Protein AF-A0A6U3A0D8-F1 (afdb_monomer)

Organism: NCBI:txid265537

Radius of gyration: 21.65 Å; Cα contacts (8 Å, |Δi|>4): 383; chains: 1; bounding box: 50×67×55 Å

pLDDT: mean 89.07, std 12.85, range [46.25, 98.56]

Foldseek 3Di:
DVVVVVLVVVLVPDDVVQNLLSVCLVVFDLLVPFDDDPVLVSDDDPQLVQCLVCVSNVHFRPPFDQAALAPRHGDGLLCLCPPPFQCLVVVLFVLLLVLVQVLLVLLDPNVQKDAWAFLDDPVNVVVPPDDDDPDPPPPTDTAGMWGACLPHHRAIEGEHEEEAACPHPVNPPPRSQVVQVVVQVVVCVVRQVSQVVVRHGYAYWYAYLRQDTHPSNLVSLLSSLVSNCVVVVHDSVVSSSVSSNSSSSSSSVSSSCSRPPHRPPVVVDPDPPDVVVCPVVVVD

Structure (mmCIF, N/CA/C/O backbone):
data_AF-A0A6U3A0D8-F1
#
_entry.id   AF-A0A6U3A0D8-F1
#
loop_
_atom_site.group_PDB
_atom_site.id
_atom_site.type_symbol
_atom_site.label_atom_id
_atom_site.label_alt_id
_atom_site.label_comp_id
_atom_site.label_asym_id
_atom_site.label_entity_id
_atom_site.label_seq_id
_atom_site.pdbx_PDB_ins_code
_atom_site.Cartn_x
_atom_site.Cartn_y
_atom_site.Cartn_z
_atom_site.occupancy
_atom_site.B_iso_or_equiv
_atom_site.auth_seq_id
_atom_site.auth_comp_id
_atom_site.auth_asym_id
_atom_site.auth_atom_id
_atom_site.pdbx_PDB_model_num
ATOM 1 N N . ASP A 1 1 ? -12.170 -28.818 -3.118 1.00 71.88 1 ASP A N 1
ATOM 2 C CA . ASP A 1 1 ? -11.013 -28.611 -2.233 1.00 71.88 1 ASP A CA 1
ATOM 3 C C . ASP A 1 1 ? -11.535 -28.485 -0.802 1.00 71.88 1 ASP A C 1
ATOM 5 O O . ASP A 1 1 ? -12.379 -27.628 -0.561 1.00 71.88 1 ASP A O 1
ATOM 9 N N . ALA A 1 2 ? -11.156 -29.369 0.128 1.00 78.62 2 ALA A N 1
ATOM 10 C CA . ALA A 1 2 ? -11.805 -29.463 1.451 1.00 78.62 2 ALA A CA 1
ATOM 11 C C . ALA A 1 2 ? -11.691 -28.163 2.278 1.00 78.62 2 ALA A C 1
ATOM 13 O O . ALA A 1 2 ? -12.555 -27.846 3.096 1.00 78.62 2 ALA A O 1
ATOM 14 N N . GLN A 1 3 ? -10.638 -27.378 2.033 1.00 77.31 3 GLN A N 1
ATOM 15 C CA . GLN A 1 3 ? -10.422 -26.079 2.671 1.00 77.31 3 GLN A CA 1
ATOM 16 C C . GLN A 1 3 ? -11.381 -24.997 2.153 1.00 77.31 3 GLN A C 1
ATOM 18 O O . GLN A 1 3 ? -11.859 -24.177 2.938 1.00 77.31 3 GLN A O 1
ATOM 23 N N . GLU A 1 4 ? -11.694 -24.998 0.854 1.00 77.31 4 GLU A N 1
ATOM 24 C CA . GLU A 1 4 ? -12.659 -24.060 0.267 1.00 77.31 4 GLU A CA 1
ATOM 25 C C . GLU A 1 4 ? -14.082 -24.348 0.748 1.00 77.31 4 GLU A C 1
ATOM 27 O O . GLU A 1 4 ? -14.836 -23.422 1.041 1.00 77.31 4 GLU A O 1
ATOM 32 N N . GLU A 1 5 ? -14.431 -25.626 0.895 1.00 79.69 5 GLU A N 1
ATOM 33 C CA . GLU A 1 5 ? -15.731 -26.051 1.413 1.00 79.69 5 GLU A CA 1
ATOM 34 C C . GLU A 1 5 ? -15.909 -25.661 2.889 1.00 79.69 5 GLU A C 1
ATOM 36 O O . GLU A 1 5 ? -16.922 -25.058 3.258 1.00 79.69 5 GLU A O 1
ATOM 41 N N . ALA A 1 6 ? -14.885 -25.898 3.719 1.00 82.88 6 ALA A N 1
ATOM 42 C CA . ALA A 1 6 ? -14.873 -25.483 5.121 1.00 82.88 6 ALA A CA 1
ATOM 43 C C . ALA A 1 6 ? -14.994 -23.958 5.275 1.00 82.88 6 ALA A C 1
ATOM 45 O O . ALA A 1 6 ? -15.785 -23.467 6.084 1.00 82.88 6 ALA A O 1
ATOM 46 N N . LEU A 1 7 ? -14.257 -23.187 4.470 1.00 81.88 7 LEU A N 1
ATOM 47 C CA . LEU A 1 7 ? -14.370 -21.732 4.479 1.00 81.88 7 LEU A CA 1
ATOM 48 C C . LEU A 1 7 ? -15.749 -21.271 3.993 1.00 81.88 7 LEU A C 1
ATOM 50 O O . LEU A 1 7 ? -16.333 -20.375 4.597 1.00 81.88 7 LEU A O 1
ATOM 54 N N . GLY A 1 8 ? -16.304 -21.904 2.959 1.00 80.19 8 GLY A N 1
ATOM 55 C CA . GLY A 1 8 ? -17.661 -21.637 2.486 1.00 80.19 8 GLY A CA 1
ATOM 56 C C . GLY A 1 8 ? -18.714 -21.829 3.581 1.00 80.19 8 GLY A C 1
ATOM 57 O O . GLY A 1 8 ? -19.613 -20.997 3.719 1.00 80.19 8 GLY A O 1
ATOM 58 N N . ALA A 1 9 ? -18.579 -22.872 4.404 1.00 82.56 9 ALA A N 1
ATOM 59 C CA . ALA A 1 9 ? -19.447 -23.103 5.558 1.00 82.56 9 ALA A CA 1
ATOM 60 C C . ALA A 1 9 ? -19.294 -22.010 6.634 1.00 82.56 9 ALA A C 1
ATOM 62 O O . ALA A 1 9 ? -20.296 -21.462 7.099 1.00 82.56 9 ALA A O 1
ATOM 63 N N . ILE A 1 10 ? -18.056 -21.625 6.971 1.00 83.81 10 ILE A N 1
ATOM 64 C CA . ILE A 1 10 ? -17.777 -20.543 7.932 1.00 83.81 10 ILE A CA 1
ATOM 65 C C . ILE A 1 10 ? -18.371 -19.216 7.448 1.00 83.81 10 ILE A C 1
ATOM 67 O O . ILE A 1 10 ? -19.000 -18.496 8.225 1.00 83.81 10 ILE A O 1
ATOM 71 N N . LEU A 1 11 ? -18.203 -18.888 6.164 1.00 85.19 11 LEU A N 1
ATOM 72 C CA . LEU A 1 11 ? -18.723 -17.654 5.574 1.00 85.19 11 LEU A CA 1
ATOM 73 C C . LEU A 1 11 ? -20.255 -17.599 5.629 1.00 85.19 11 LEU A C 1
ATOM 75 O O . LEU A 1 11 ? -20.797 -16.550 5.967 1.00 85.19 11 LEU A O 1
ATOM 79 N N . LYS A 1 12 ? -20.947 -18.716 5.358 1.00 83.38 12 LYS A N 1
ATOM 80 C CA . LYS A 1 12 ? -22.418 -18.807 5.437 1.00 83.38 12 LYS A CA 1
ATOM 81 C C . LYS A 1 12 ? -22.957 -18.616 6.859 1.00 83.38 12 LYS A C 1
ATOM 83 O O . LYS A 1 12 ? -24.027 -18.041 7.016 1.00 83.38 12 LYS A O 1
ATOM 88 N N . GLY A 1 13 ? -22.229 -19.084 7.876 1.00 82.81 13 GLY A N 1
ATOM 89 C CA . GLY A 1 13 ? -22.606 -18.930 9.288 1.00 82.81 13 GLY A CA 1
ATOM 90 C C . GLY A 1 13 ? -22.173 -17.606 9.933 1.00 82.81 13 GLY A C 1
ATOM 91 O O . GLY A 1 13 ? -22.521 -17.341 11.081 1.00 82.81 13 GLY A O 1
ATOM 92 N N . SER A 1 14 ? -21.398 -16.779 9.228 1.00 85.94 14 SER A N 1
ATOM 93 C CA . SER A 1 14 ? -20.833 -15.538 9.765 1.00 85.94 14 SER A CA 1
ATOM 94 C C . SER A 1 14 ? -21.760 -14.339 9.566 1.00 85.94 14 SER A C 1
ATOM 96 O O . SER A 1 14 ? -22.499 -14.247 8.587 1.00 85.94 14 SER A O 1
ATOM 98 N N . GLN A 1 15 ? -21.653 -13.346 10.452 1.00 87.75 15 GLN A N 1
ATOM 99 C CA . GLN A 1 15 ? -22.279 -12.040 10.232 1.00 87.75 15 GLN A CA 1
ATOM 100 C C . GLN A 1 15 ? -21.749 -11.406 8.931 1.00 87.75 15 GLN A C 1
ATOM 102 O O . GLN A 1 15 ? -20.563 -11.567 8.626 1.00 87.75 15 GLN A O 1
ATOM 107 N N . PRO A 1 16 ? -22.548 -10.617 8.182 1.00 86.12 16 PRO A N 1
ATOM 108 C CA . PRO A 1 16 ? -22.141 -10.085 6.875 1.00 86.12 16 PRO A CA 1
ATOM 109 C C . PRO A 1 16 ? -20.804 -9.328 6.885 1.00 86.12 16 PRO A C 1
ATOM 111 O O . PRO A 1 16 ? -20.016 -9.420 5.944 1.00 86.12 16 PRO A O 1
ATOM 114 N N . LYS A 1 17 ? -20.516 -8.602 7.972 1.00 85.94 17 LYS A N 1
ATOM 115 C CA . LYS A 1 17 ? -19.243 -7.893 8.166 1.00 85.94 17 LYS A CA 1
ATOM 116 C C . LYS A 1 17 ? -18.057 -8.856 8.295 1.00 85.94 17 LYS A C 1
ATOM 118 O O . LYS A 1 17 ? -17.003 -8.605 7.713 1.00 85.94 17 LYS A O 1
ATOM 123 N N . ASP A 1 18 ? -18.223 -9.945 9.040 1.00 87.94 18 ASP A N 1
ATOM 124 C CA . ASP A 1 18 ? -17.178 -10.950 9.233 1.00 87.94 18 ASP A CA 1
ATOM 125 C C . ASP A 1 18 ? -16.975 -11.799 7.989 1.00 87.94 18 ASP A C 1
ATOM 127 O O . ASP A 1 18 ? -15.832 -12.000 7.589 1.00 87.94 18 ASP A O 1
ATOM 131 N N . ALA A 1 19 ? -18.056 -12.201 7.317 1.00 88.44 19 ALA A N 1
ATOM 132 C CA . ALA A 1 19 ? -17.978 -12.895 6.036 1.00 88.44 19 ALA A CA 1
ATOM 133 C C . ALA A 1 19 ? -17.194 -12.062 5.008 1.00 88.44 19 ALA A C 1
ATOM 135 O O . ALA A 1 19 ? -16.259 -12.551 4.372 1.00 88.44 19 ALA A O 1
ATOM 136 N N . ARG A 1 20 ? -17.500 -10.761 4.919 1.00 89.94 20 ARG A N 1
ATOM 137 C CA . ARG A 1 20 ? -16.780 -9.811 4.064 1.00 89.94 20 ARG A CA 1
ATOM 138 C C . ARG A 1 20 ? -15.285 -9.748 4.396 1.00 89.94 20 ARG A C 1
ATOM 140 O O . ARG A 1 20 ? -14.469 -9.790 3.483 1.00 89.94 20 ARG A O 1
ATOM 147 N N . ARG A 1 21 ? -14.912 -9.651 5.675 1.00 90.50 21 ARG A N 1
ATOM 148 C CA . ARG A 1 21 ? -13.504 -9.626 6.117 1.00 90.50 21 ARG A CA 1
ATOM 149 C C . ARG A 1 21 ? -12.786 -10.945 5.817 1.00 90.50 21 ARG A C 1
ATOM 151 O O . ARG A 1 21 ? -11.671 -10.932 5.297 1.00 90.50 21 ARG A O 1
ATOM 158 N N . LEU A 1 22 ? -13.408 -12.074 6.148 1.00 90.50 22 LEU A N 1
ATOM 159 C CA . LEU A 1 22 ? -12.846 -13.412 5.959 1.00 90.50 22 LEU A CA 1
ATOM 160 C C . LEU A 1 22 ? -12.612 -13.725 4.478 1.00 90.50 22 LEU A C 1
ATOM 162 O O . LEU A 1 22 ? -11.560 -14.262 4.141 1.00 90.50 22 LEU A O 1
ATOM 166 N N . ALA A 1 23 ? -13.521 -13.310 3.591 1.00 89.00 23 ALA A N 1
ATOM 167 C CA . ALA A 1 23 ? -13.332 -13.444 2.149 1.00 89.00 23 ALA A CA 1
ATOM 168 C C . ALA A 1 23 ? -12.054 -12.728 1.671 1.00 89.00 23 ALA A C 1
ATOM 170 O O . ALA A 1 23 ? -11.243 -13.311 0.955 1.00 89.00 23 ALA A O 1
ATOM 171 N N . ARG A 1 24 ? -11.799 -11.497 2.141 1.00 91.12 24 ARG A N 1
ATOM 172 C CA . ARG A 1 24 ? -10.563 -10.763 1.802 1.00 91.12 24 ARG A CA 1
ATOM 173 C C . ARG A 1 24 ? -9.306 -11.433 2.350 1.00 91.12 24 ARG A C 1
ATOM 175 O O . ARG A 1 24 ? -8.255 -11.361 1.718 1.00 91.12 24 ARG A O 1
ATOM 182 N N . CYS A 1 25 ? -9.395 -12.112 3.495 1.00 89.75 25 CYS A N 1
ATOM 183 C CA . CYS A 1 25 ? -8.248 -12.775 4.122 1.00 89.75 25 CYS A CA 1
ATOM 184 C C . CYS A 1 25 ? -7.592 -13.843 3.232 1.00 89.75 25 CYS A C 1
ATOM 186 O O . CYS A 1 25 ? -6.420 -14.140 3.450 1.00 89.75 25 CYS A O 1
ATOM 188 N N . GLN A 1 26 ? -8.293 -14.369 2.222 1.00 87.56 26 GLN A N 1
ATOM 189 C CA . GLN A 1 26 ? -7.718 -15.274 1.219 1.00 87.56 26 GLN A CA 1
ATOM 190 C C . GLN A 1 26 ? -6.618 -14.616 0.372 1.00 87.56 26 GLN A C 1
ATOM 192 O O . GLN A 1 26 ? -5.694 -15.284 -0.081 1.00 87.56 26 GLN A O 1
ATOM 197 N N . GLN A 1 27 ? -6.725 -13.306 0.139 1.00 88.00 27 GLN A N 1
ATOM 198 C CA . GLN A 1 27 ? -5.845 -12.554 -0.761 1.00 88.00 27 GLN A CA 1
ATOM 199 C C . GLN A 1 27 ? -4.895 -11.618 -0.006 1.00 88.00 27 GLN A C 1
ATOM 201 O O . GLN A 1 27 ? -3.979 -11.047 -0.597 1.00 88.00 27 GLN A O 1
ATOM 206 N N . THR A 1 28 ? -5.094 -11.468 1.303 1.00 91.06 28 THR A N 1
ATOM 207 C CA . THR A 1 28 ? -4.272 -10.635 2.180 1.00 91.06 28 THR A CA 1
ATOM 208 C C . THR A 1 28 ? -3.476 -11.476 3.172 1.00 91.06 28 THR A C 1
ATOM 210 O O . THR A 1 28 ? -3.766 -12.649 3.394 1.00 91.06 28 THR A O 1
ATOM 213 N N . GLY A 1 29 ? -2.501 -10.864 3.848 1.00 92.12 29 GLY 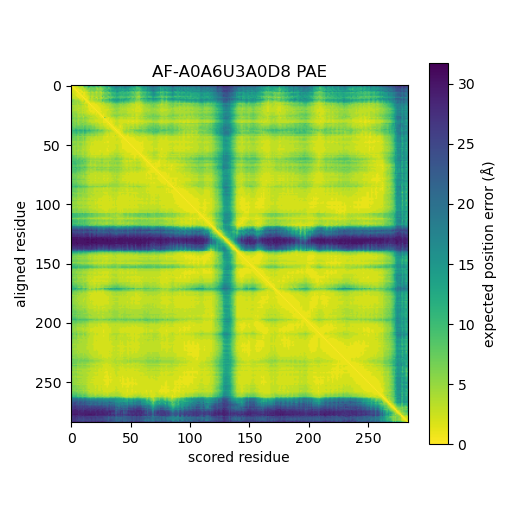A N 1
ATOM 214 C CA . GLY A 1 29 ? -1.739 -11.541 4.904 1.00 92.12 29 GLY A CA 1
ATOM 215 C C . GLY A 1 29 ? -0.365 -12.051 4.480 1.00 92.12 29 GLY A C 1
ATOM 216 O O . GLY A 1 29 ? 0.243 -12.805 5.229 1.00 92.12 29 GLY A O 1
ATOM 217 N N . ALA A 1 30 ? 0.166 -11.610 3.335 1.00 94.06 30 ALA A N 1
ATOM 218 C CA . ALA A 1 30 ? 1.537 -11.931 2.916 1.00 94.06 30 ALA A CA 1
ATOM 219 C C . ALA A 1 30 ? 2.612 -11.476 3.930 1.00 94.06 30 ALA A C 1
ATOM 221 O O . ALA A 1 30 ? 3.740 -11.969 3.901 1.00 94.06 30 ALA A O 1
ATOM 222 N N . TRP A 1 31 ? 2.263 -10.548 4.827 1.00 95.25 31 TRP A N 1
ATOM 223 C CA . TRP A 1 31 ? 3.086 -10.130 5.961 1.00 95.25 31 TRP A CA 1
ATOM 224 C C . TRP A 1 31 ? 3.244 -11.212 7.046 1.00 95.25 31 TRP A C 1
ATOM 226 O O . TRP A 1 31 ? 4.258 -11.216 7.731 1.00 95.25 31 TRP A O 1
ATOM 236 N N . LEU A 1 32 ? 2.297 -12.151 7.187 1.00 94.56 32 LEU A N 1
ATOM 237 C CA . LEU A 1 32 ? 2.346 -13.209 8.212 1.00 94.56 32 LEU A CA 1
ATOM 238 C C . LEU A 1 32 ? 3.434 -14.250 7.941 1.00 94.56 32 LEU A C 1
ATOM 240 O O . LEU A 1 32 ? 3.966 -14.849 8.868 1.00 94.56 32 LEU A O 1
ATOM 244 N N . THR A 1 33 ? 3.745 -14.481 6.668 1.00 90.62 33 THR A N 1
ATOM 245 C CA . THR A 1 33 ? 4.751 -15.458 6.231 1.00 90.62 33 THR A CA 1
ATOM 246 C C . THR A 1 33 ? 6.087 -14.801 5.889 1.00 90.62 33 THR A C 1
ATOM 248 O O . THR A 1 33 ? 6.985 -15.463 5.370 1.00 90.62 33 THR A O 1
ATOM 251 N N . ALA A 1 34 ? 6.212 -13.489 6.101 1.00 91.88 34 ALA A N 1
ATOM 252 C CA . ALA A 1 34 ? 7.457 -12.776 5.883 1.00 91.88 34 ALA A CA 1
ATOM 253 C C . ALA A 1 34 ? 8.418 -13.081 7.038 1.00 91.88 34 ALA A C 1
ATOM 255 O O . ALA A 1 34 ? 8.081 -12.876 8.200 1.00 91.88 34 ALA A O 1
ATOM 256 N N . MET A 1 35 ? 9.618 -13.569 6.717 1.00 91.56 35 MET A N 1
ATOM 257 C CA . MET A 1 35 ? 10.657 -13.792 7.723 1.00 91.56 35 MET A CA 1
ATOM 258 C C . MET A 1 35 ? 11.139 -12.445 8.278 1.00 91.56 35 MET A C 1
ATOM 260 O O . MET A 1 35 ? 11.612 -11.635 7.478 1.00 91.56 35 MET A O 1
ATOM 264 N N . PRO A 1 36 ? 11.073 -12.202 9.601 1.00 90.75 36 PRO A N 1
ATOM 265 C CA . PRO A 1 36 ? 11.589 -10.975 10.196 1.00 90.75 36 PRO A CA 1
ATOM 266 C C . PRO A 1 36 ? 13.102 -10.872 9.997 1.00 90.75 36 PRO A C 1
ATOM 268 O O . PRO A 1 36 ? 13.855 -11.777 10.356 1.00 90.75 36 PRO A O 1
ATOM 271 N N . ASN A 1 37 ? 13.549 -9.775 9.395 1.00 91.38 37 ASN A N 1
ATOM 272 C CA . ASN A 1 37 ? 14.961 -9.475 9.207 1.00 91.38 37 ASN A CA 1
ATOM 273 C C . ASN A 1 37 ? 15.184 -7.957 9.165 1.00 91.38 37 ASN A C 1
ATOM 275 O O . ASN A 1 37 ? 14.676 -7.273 8.264 1.00 91.38 37 ASN A O 1
ATOM 279 N N . LYS A 1 38 ? 15.976 -7.459 10.122 1.00 86.25 38 LYS A N 1
ATOM 280 C CA . LYS A 1 38 ? 16.342 -6.046 10.285 1.00 86.25 38 LYS A CA 1
ATOM 281 C C . LYS A 1 38 ? 16.980 -5.433 9.042 1.00 86.25 38 LYS A C 1
ATOM 283 O O . LYS A 1 38 ? 16.572 -4.360 8.609 1.00 86.25 38 LYS A O 1
ATOM 288 N N . PHE A 1 39 ? 17.942 -6.125 8.434 1.00 84.94 39 PHE A N 1
ATOM 289 C CA . PHE A 1 39 ? 18.674 -5.635 7.260 1.00 84.94 39 PHE A CA 1
ATOM 290 C C . PHE A 1 39 ? 17.787 -5.542 6.020 1.00 84.94 39 PHE A C 1
ATOM 292 O O . PHE A 1 39 ? 17.946 -4.645 5.199 1.00 84.94 39 PHE A O 1
ATOM 299 N N . ASN A 1 40 ? 16.808 -6.439 5.915 1.00 83.44 40 ASN A N 1
ATOM 300 C CA . ASN A 1 40 ? 15.855 -6.452 4.813 1.00 83.44 40 ASN A CA 1
ATOM 301 C C . ASN A 1 40 ? 14.599 -5.626 5.107 1.00 83.44 40 ASN A C 1
ATOM 303 O O . ASN A 1 40 ? 13.655 -5.687 4.321 1.00 83.44 40 ASN A O 1
ATOM 307 N N . GLY A 1 41 ? 14.540 -4.901 6.231 1.00 84.56 41 GLY A N 1
ATOM 308 C CA . GLY A 1 41 ? 13.394 -4.068 6.595 1.00 84.56 41 GLY A CA 1
ATOM 309 C C . GLY A 1 41 ? 12.080 -4.847 6.681 1.00 84.56 41 GLY A C 1
ATOM 310 O O . GLY A 1 41 ? 11.032 -4.314 6.325 1.00 84.56 41 GLY A O 1
ATOM 311 N N . THR A 1 42 ? 12.121 -6.110 7.118 1.00 91.94 42 THR A N 1
ATOM 312 C CA . THR A 1 42 ? 10.943 -7.007 7.186 1.00 91.94 42 THR A CA 1
ATOM 313 C C . THR A 1 42 ? 10.439 -7.256 8.608 1.00 91.94 42 THR A C 1
ATOM 315 O O . THR A 1 42 ? 9.487 -8.004 8.807 1.00 91.94 42 THR A O 1
ATOM 318 N N . GLU A 1 43 ? 11.053 -6.617 9.601 1.00 93.62 43 GLU A N 1
ATOM 319 C CA . GLU A 1 43 ? 10.617 -6.683 10.997 1.00 93.62 43 GLU A CA 1
ATOM 320 C C . GLU A 1 43 ? 9.393 -5.802 11.240 1.00 93.62 43 GLU A C 1
ATOM 322 O O . GLU A 1 43 ? 9.324 -4.668 10.766 1.00 93.62 43 GLU A O 1
ATOM 327 N N . LEU A 1 44 ? 8.441 -6.321 12.005 1.00 95.12 44 LEU A N 1
ATOM 328 C CA . LEU A 1 44 ? 7.356 -5.537 12.580 1.00 95.12 44 LEU A CA 1
ATOM 329 C C . LEU A 1 44 ? 7.614 -5.372 14.070 1.00 95.12 44 LEU A C 1
ATOM 331 O O . LEU A 1 44 ? 8.089 -6.301 14.730 1.00 95.12 44 LEU A O 1
ATOM 335 N N . SER A 1 45 ? 7.252 -4.216 14.613 1.00 94.88 45 SER A N 1
ATOM 336 C CA . SER A 1 45 ? 7.193 -4.054 16.058 1.00 94.88 45 SER A CA 1
ATOM 337 C C . SER A 1 45 ? 6.128 -4.983 16.654 1.00 94.88 45 SER A C 1
ATOM 339 O O . SER A 1 45 ? 5.182 -5.416 15.985 1.00 94.88 45 SER A O 1
ATOM 341 N N . ALA A 1 46 ? 6.249 -5.276 17.950 1.00 94.88 46 ALA A N 1
ATOM 342 C CA . ALA A 1 46 ? 5.251 -6.085 18.644 1.00 94.88 46 ALA A CA 1
ATOM 343 C C . ALA A 1 46 ? 3.846 -5.453 18.584 1.00 94.88 46 ALA A C 1
ATOM 345 O O . ALA A 1 46 ? 2.853 -6.179 18.544 1.00 94.88 46 ALA A O 1
ATOM 346 N N . GLU A 1 47 ? 3.752 -4.120 18.569 1.00 95.12 47 GLU A N 1
ATOM 347 C CA . GLU A 1 47 ? 2.480 -3.401 18.450 1.00 95.12 47 GLU A CA 1
ATOM 348 C C . GLU A 1 47 ? 1.907 -3.512 17.031 1.00 95.12 47 GLU A C 1
ATOM 350 O O . GLU A 1 47 ? 0.754 -3.908 16.876 1.00 95.12 47 GLU A O 1
ATOM 355 N N . GLU A 1 48 ? 2.728 -3.291 15.998 1.00 96.38 48 GLU A N 1
ATOM 356 C CA . GLU A 1 48 ? 2.324 -3.426 14.590 1.00 96.38 48 GLU A CA 1
ATOM 357 C C . GLU A 1 48 ? 1.791 -4.827 14.278 1.00 96.38 48 GLU A C 1
ATOM 359 O O . GLU A 1 48 ? 0.750 -4.976 13.629 1.00 96.38 48 GLU A O 1
ATOM 364 N N . PHE A 1 49 ? 2.484 -5.860 14.769 1.00 96.06 49 PHE A N 1
ATOM 365 C CA . PHE A 1 49 ? 2.090 -7.251 14.578 1.00 96.06 49 PHE A CA 1
ATOM 366 C C . PHE A 1 49 ? 0.768 -7.567 15.291 1.00 96.06 49 PHE A C 1
ATOM 368 O O . PHE A 1 49 ? -0.150 -8.121 14.680 1.00 96.06 49 PHE A O 1
ATOM 375 N N . ARG A 1 50 ? 0.641 -7.204 16.578 1.00 96.00 50 ARG A N 1
ATOM 376 C CA . ARG A 1 50 ? -0.564 -7.492 17.377 1.00 96.00 50 ARG A CA 1
ATOM 377 C C . ARG A 1 50 ? -1.784 -6.752 16.848 1.00 96.00 50 ARG A C 1
ATOM 379 O O . ARG A 1 50 ? -2.838 -7.372 16.710 1.00 96.00 50 ARG A O 1
ATOM 386 N N . ASP A 1 51 ? -1.655 -5.467 16.533 1.00 95.31 51 ASP A N 1
ATOM 387 C CA . ASP A 1 51 ? -2.762 -4.668 16.008 1.00 95.31 51 ASP A CA 1
ATOM 388 C C . ASP A 1 51 ? -3.238 -5.238 14.670 1.00 95.31 51 ASP A C 1
ATOM 390 O O . ASP A 1 51 ? -4.430 -5.500 14.500 1.00 95.31 51 ASP A O 1
ATOM 394 N N . SER A 1 52 ? -2.312 -5.546 13.760 1.00 95.50 52 SER A N 1
ATOM 395 C CA . SER A 1 52 ? -2.646 -6.110 12.446 1.00 95.50 52 SER A CA 1
ATOM 396 C C . SER A 1 52 ? -3.277 -7.495 12.538 1.00 95.50 52 SER A C 1
ATOM 398 O O . SER A 1 52 ? -4.234 -7.787 11.815 1.00 95.50 52 SER A O 1
ATOM 400 N N . LEU A 1 53 ? -2.800 -8.344 13.453 1.00 95.88 53 LEU A N 1
ATOM 401 C CA . LEU A 1 53 ? -3.392 -9.658 13.691 1.00 95.88 53 LEU A CA 1
ATOM 402 C C . LEU A 1 53 ? -4.820 -9.528 14.231 1.00 95.88 53 LEU A C 1
ATOM 404 O O . LEU A 1 53 ? -5.728 -10.202 13.747 1.00 95.88 53 LEU A O 1
ATOM 408 N N . ARG A 1 54 ? -5.045 -8.625 15.193 1.00 95.88 54 ARG A N 1
ATOM 409 C CA . ARG A 1 54 ? -6.378 -8.370 15.752 1.00 95.88 54 ARG A CA 1
ATOM 410 C C . ARG A 1 54 ? -7.334 -7.840 14.691 1.00 95.88 54 ARG A C 1
ATOM 412 O O . ARG A 1 54 ? -8.420 -8.396 14.549 1.00 95.88 54 ARG A O 1
ATOM 419 N N . LEU A 1 55 ? -6.911 -6.863 13.886 1.00 94.25 55 LEU A N 1
ATOM 420 C CA . LEU A 1 55 ? -7.704 -6.345 12.767 1.00 94.25 55 LEU A CA 1
ATOM 421 C C . LEU A 1 55 ? -8.065 -7.448 11.768 1.00 94.25 55 LEU A C 1
ATOM 423 O O . LEU A 1 55 ? -9.231 -7.573 11.387 1.00 94.25 55 LEU A O 1
ATOM 427 N N . ARG A 1 56 ? -7.096 -8.296 11.395 1.00 93.88 56 ARG A N 1
ATOM 428 C CA . ARG A 1 56 ? -7.329 -9.445 10.509 1.00 93.88 56 ARG A CA 1
ATOM 429 C C . ARG A 1 56 ? -8.373 -10.400 11.082 1.00 93.88 56 ARG A C 1
ATOM 431 O O . ARG A 1 56 ? -9.178 -10.922 10.317 1.00 93.88 56 ARG A O 1
ATOM 438 N N . LEU A 1 57 ? -8.397 -10.595 12.400 1.00 91.50 57 LEU A N 1
ATOM 439 C CA . LEU A 1 57 ? -9.376 -11.424 13.114 1.00 91.50 57 LEU A CA 1
ATOM 440 C C . LEU A 1 57 ? -10.703 -10.704 13.422 1.00 91.50 57 LEU A C 1
ATOM 442 O O . LEU A 1 57 ? -11.599 -11.312 13.995 1.00 91.50 57 LEU A O 1
ATOM 446 N N . GLY A 1 58 ? -10.861 -9.434 13.035 1.00 90.75 58 GLY A N 1
ATOM 447 C CA . GLY A 1 58 ? -12.063 -8.640 13.325 1.00 90.75 58 GLY A CA 1
ATOM 448 C C . GLY A 1 58 ? -12.135 -8.113 14.762 1.00 90.75 58 GLY A C 1
ATOM 449 O O . GLY A 1 58 ? -13.159 -7.569 15.171 1.00 90.75 58 GLY A O 1
ATOM 450 N N . LEU A 1 59 ? -11.049 -8.244 15.522 1.00 92.75 59 LEU A N 1
ATOM 451 C CA . LEU A 1 59 ? -10.930 -7.789 16.900 1.00 92.75 59 LEU A CA 1
ATOM 452 C C . LEU A 1 59 ? -10.418 -6.348 16.948 1.00 92.75 59 LEU A C 1
ATOM 454 O O . LEU A 1 59 ? -9.548 -5.945 16.175 1.00 92.75 59 LEU A O 1
ATOM 458 N N . GLN A 1 60 ? -10.911 -5.569 17.909 1.00 92.50 60 GLN A N 1
ATOM 459 C CA . GLN A 1 60 ? -10.403 -4.220 18.133 1.00 92.50 60 GLN A CA 1
ATOM 460 C C . GLN A 1 60 ? -8.989 -4.274 18.737 1.00 92.50 60 GLN A C 1
ATOM 462 O O . GLN A 1 60 ? -8.789 -5.021 19.703 1.00 92.50 60 GLN A O 1
ATOM 467 N N . PRO A 1 61 ? -8.023 -3.491 18.221 1.00 95.19 61 PRO A N 1
ATOM 468 C CA . PRO A 1 61 ? -6.725 -3.285 18.859 1.00 95.19 61 PRO A CA 1
ATOM 469 C C . PRO A 1 61 ? -6.852 -2.886 20.334 1.00 95.19 61 PRO A C 1
ATOM 471 O O . PRO A 1 61 ? -7.765 -2.152 20.714 1.00 95.19 61 PRO A O 1
ATOM 474 N N . THR A 1 62 ? -5.961 -3.402 21.177 1.00 93.94 62 THR A N 1
ATOM 475 C CA . THR A 1 62 ? -5.980 -3.139 22.623 1.00 93.94 62 THR A CA 1
ATOM 476 C C . THR A 1 62 ? -5.393 -1.771 22.938 1.00 93.94 62 THR A C 1
ATOM 478 O O . THR A 1 62 ? -4.507 -1.302 22.228 1.00 93.94 62 THR A O 1
ATOM 481 N N . SER A 1 63 ? -5.835 -1.150 24.030 1.00 92.56 63 SER A N 1
ATOM 482 C CA . SER A 1 63 ? -5.254 0.110 24.520 1.00 92.56 63 SER A CA 1
ATOM 483 C C . SER A 1 63 ? -5.288 1.250 23.493 1.00 92.56 63 SER A C 1
ATOM 485 O O . SER A 1 63 ? -4.371 2.063 23.437 1.00 92.56 63 SER A O 1
ATOM 487 N N . LEU A 1 64 ? -6.325 1.298 22.649 1.00 93.62 64 LEU A N 1
ATOM 488 C CA . LEU A 1 64 ? -6.592 2.486 21.840 1.00 93.62 64 LEU A CA 1
ATOM 489 C C . LEU A 1 64 ? -7.044 3.637 22.754 1.00 93.62 64 LEU A C 1
ATOM 491 O O . LEU A 1 64 ? -7.760 3.382 23.728 1.00 93.62 64 LEU A O 1
ATOM 495 N N . PRO A 1 65 ? -6.674 4.894 22.447 1.00 93.75 65 PRO A N 1
ATOM 496 C CA . PRO A 1 65 ? -7.108 6.039 23.238 1.00 93.75 65 PRO A CA 1
ATOM 497 C C . PRO A 1 65 ? -8.638 6.155 23.224 1.00 93.75 65 PRO A C 1
ATOM 499 O O . PRO A 1 65 ? -9.296 5.714 22.287 1.00 93.75 65 PRO A O 1
ATOM 502 N N . SER A 1 66 ? -9.240 6.754 24.251 1.00 94.88 66 SER A N 1
ATOM 503 C CA . SER A 1 66 ? -10.702 6.930 24.297 1.00 94.88 66 SER A CA 1
ATOM 504 C C . SER A 1 66 ? -11.188 8.028 23.341 1.00 94.88 66 SER A C 1
ATOM 506 O O . SER A 1 66 ? -12.279 7.931 22.769 1.00 94.88 66 SER A O 1
ATOM 508 N N . LYS A 1 67 ? -10.361 9.057 23.128 1.00 96.62 67 LYS A N 1
ATOM 509 C CA . LYS A 1 67 ? -10.608 10.198 22.243 1.00 96.62 67 LYS A CA 1
ATOM 510 C C . LYS A 1 67 ? -9.408 10.450 21.337 1.00 96.62 67 LYS A C 1
ATOM 512 O O . LYS A 1 67 ? -8.276 10.132 21.675 1.00 96.62 67 LYS A O 1
ATOM 517 N N . CYS A 1 68 ? -9.683 11.030 20.180 1.00 95.56 68 CYS A N 1
ATOM 518 C CA . CYS A 1 68 ? -8.681 11.503 19.243 1.00 95.56 68 CYS A CA 1
ATOM 519 C C . CYS A 1 68 ? -8.010 12.774 19.774 1.00 95.56 68 CYS A C 1
ATOM 521 O O . CYS A 1 68 ? -8.692 13.774 19.986 1.00 95.56 68 CYS A O 1
ATOM 523 N N . ASP A 1 69 ? -6.689 12.748 19.908 1.00 94.12 69 ASP A N 1
ATOM 524 C CA . ASP A 1 69 ? -5.845 13.875 20.328 1.00 94.12 69 ASP A CA 1
ATOM 525 C C . ASP A 1 69 ? -5.866 15.056 19.339 1.00 94.12 69 ASP A C 1
ATOM 527 O O . ASP A 1 69 ? -5.613 16.186 19.727 1.00 94.12 69 ASP A O 1
ATOM 531 N N . GLY A 1 70 ? -6.232 14.830 18.072 1.00 93.44 70 GLY A N 1
ATOM 532 C CA . GLY A 1 70 ? -6.303 15.898 17.064 1.00 93.44 70 GLY A CA 1
ATOM 533 C C . GLY A 1 70 ? -7.689 16.518 16.826 1.00 93.44 70 GLY A C 1
ATOM 534 O O . GLY A 1 70 ? -7.780 17.660 16.383 1.00 93.44 70 GLY A O 1
ATOM 535 N N . CYS A 1 71 ? -8.787 15.777 17.029 1.00 94.44 71 CYS A N 1
ATOM 536 C CA . CYS A 1 71 ? -10.152 16.287 16.767 1.00 94.44 71 CYS A CA 1
ATOM 537 C C . CYS A 1 71 ? -11.149 16.106 17.916 1.00 94.44 71 CYS A C 1
ATOM 539 O O . CYS A 1 71 ? -12.301 16.498 17.769 1.00 94.44 71 CYS A O 1
ATOM 541 N N . GLY A 1 72 ? -10.759 15.468 19.021 1.00 94.62 72 GLY A N 1
ATOM 542 C CA . GLY A 1 72 ? -11.604 15.269 20.203 1.00 94.62 72 GLY A CA 1
ATOM 543 C C . GLY A 1 72 ? -12.681 14.179 20.092 1.00 94.62 72 GLY A C 1
ATOM 544 O O . GLY A 1 72 ? -13.230 13.768 21.115 1.00 94.62 72 GLY A O 1
ATOM 545 N N . ASN A 1 73 ? -12.971 13.662 18.892 1.00 95.75 73 ASN A N 1
ATOM 546 C CA . ASN A 1 73 ? -13.974 12.609 18.687 1.00 95.75 73 ASN A CA 1
ATOM 547 C C . ASN A 1 73 ? -13.597 11.291 19.380 1.00 95.75 73 ASN A C 1
ATOM 549 O O . ASN A 1 73 ? -12.415 10.982 19.539 1.00 95.75 73 ASN A O 1
ATOM 553 N N . LYS A 1 74 ? -14.599 10.466 19.723 1.00 96.75 74 LYS A N 1
ATOM 554 C CA . LYS A 1 74 ? -14.377 9.110 20.252 1.00 96.75 74 LYS A CA 1
ATOM 555 C C . LYS A 1 74 ? -13.513 8.301 19.284 1.00 96.75 74 LYS A C 1
ATOM 557 O O . LYS A 1 74 ? -13.830 8.197 18.096 1.00 96.75 74 LYS A O 1
ATOM 562 N N . PHE A 1 75 ? -12.434 7.715 19.793 1.00 96.31 75 PHE A N 1
ATOM 563 C CA . PHE A 1 75 ? -11.516 6.976 18.942 1.00 96.31 75 PHE A CA 1
ATOM 564 C C . PHE A 1 75 ? -12.057 5.578 18.631 1.00 96.31 75 PHE A C 1
ATOM 566 O O . PHE A 1 75 ? -12.596 4.869 19.480 1.00 96.31 75 PHE A O 1
ATOM 573 N N . SER A 1 76 ? -11.901 5.174 17.379 1.00 95.38 76 SER A N 1
ATOM 574 C CA . SER A 1 76 ? -12.199 3.833 16.884 1.00 95.38 76 SER A CA 1
ATOM 575 C C . SER A 1 76 ? -11.259 3.527 15.723 1.00 95.38 76 SER A C 1
ATOM 577 O O . SER A 1 76 ? -10.644 4.444 15.181 1.00 95.38 76 SER A O 1
ATOM 579 N N . VAL A 1 77 ? -11.176 2.267 15.294 1.00 95.00 77 VAL A N 1
ATOM 580 C CA . VAL A 1 77 ? -10.385 1.896 14.105 1.00 95.00 77 VAL A CA 1
ATOM 581 C C . VAL A 1 77 ? -10.838 2.695 12.878 1.00 95.00 77 VAL A C 1
ATOM 583 O O . VAL A 1 77 ? -10.023 3.346 12.234 1.00 95.00 77 VAL A O 1
ATOM 586 N N . ALA A 1 78 ? -12.148 2.740 12.611 1.00 93.94 78 ALA A N 1
ATOM 587 C CA . ALA A 1 78 ? -12.707 3.490 11.484 1.00 93.94 78 ALA A CA 1
ATOM 588 C C . ALA A 1 78 ? -12.367 4.989 11.559 1.00 93.94 78 ALA A C 1
ATOM 590 O O . ALA A 1 78 ? -12.042 5.610 10.546 1.00 93.94 78 ALA A O 1
ATOM 591 N N . HIS A 1 79 ? -12.400 5.569 12.764 1.00 95.31 79 HIS A N 1
ATOM 592 C CA . HIS A 1 79 ? -11.951 6.942 12.971 1.00 95.31 79 HIS A CA 1
ATOM 593 C C . HIS A 1 79 ? -10.451 7.088 12.685 1.00 95.31 79 HIS A C 1
ATOM 595 O O . HIS A 1 79 ? -10.063 7.973 11.928 1.00 95.31 79 HIS A O 1
ATOM 601 N N . GLY A 1 80 ? -9.609 6.215 13.241 1.00 95.56 80 GLY A N 1
ATOM 602 C CA . GLY A 1 80 ? -8.160 6.287 13.082 1.00 95.56 80 GLY A CA 1
ATOM 603 C C . GLY A 1 80 ? -7.721 6.263 11.616 1.00 95.56 80 GLY A C 1
ATOM 604 O O . GLY A 1 80 ? -6.921 7.101 11.201 1.00 95.56 80 GLY A O 1
ATOM 605 N N . LEU A 1 81 ? -8.333 5.382 10.818 1.00 95.50 81 LEU A N 1
ATOM 606 C CA . LEU A 1 81 ? -8.025 5.184 9.398 1.00 95.50 81 LEU A CA 1
ATOM 607 C C . LEU A 1 81 ? -8.525 6.301 8.470 1.00 95.50 81 LEU A C 1
ATOM 609 O O . LEU A 1 81 ? -8.060 6.383 7.328 1.00 95.50 81 LEU A O 1
ATOM 613 N N . SER A 1 82 ? -9.463 7.139 8.922 1.00 95.31 82 SER A N 1
ATOM 614 C CA . SER A 1 82 ? -10.087 8.191 8.106 1.00 95.31 82 SER A CA 1
ATOM 615 C C . SER A 1 82 ? -9.837 9.615 8.614 1.00 95.31 82 SER A C 1
ATOM 617 O O . SER A 1 82 ? -10.022 10.573 7.856 1.00 95.31 82 SER A O 1
ATOM 619 N N . CYS A 1 83 ? -9.391 9.774 9.863 1.00 94.62 83 CYS A N 1
ATOM 620 C CA . CYS A 1 83 ? -9.160 11.072 10.483 1.00 94.62 83 CYS A CA 1
ATOM 621 C C . CYS A 1 83 ? -8.108 11.881 9.714 1.00 94.62 83 CYS A C 1
ATOM 623 O O . CYS A 1 83 ? -6.998 11.417 9.464 1.00 94.62 83 CYS A O 1
ATOM 625 N N . LYS A 1 84 ? -8.459 13.122 9.362 1.00 93.31 84 LYS A N 1
ATOM 626 C CA . LYS A 1 84 ? -7.585 14.029 8.600 1.00 93.31 84 LYS A CA 1
ATOM 627 C C . LYS A 1 84 ? -6.594 14.804 9.469 1.00 93.31 84 LYS A C 1
ATOM 629 O O . LYS A 1 84 ? -5.724 15.483 8.935 1.00 93.31 84 LYS A O 1
ATOM 634 N N . LYS A 1 85 ? -6.714 14.720 10.796 1.00 93.44 85 LYS A N 1
ATOM 635 C CA . LYS A 1 85 ? -5.796 15.391 11.723 1.00 93.44 85 LYS A CA 1
ATOM 636 C C . LYS A 1 85 ? -4.464 14.649 11.797 1.00 93.44 85 LYS A C 1
ATOM 638 O O . LYS A 1 85 ? -4.416 13.431 11.631 1.00 93.44 85 LYS A O 1
ATOM 643 N N . GLY A 1 86 ? -3.387 15.406 11.991 1.00 90.00 86 GLY A N 1
ATOM 644 C CA . GLY A 1 86 ? -2.025 14.882 12.040 1.00 90.00 86 GLY A CA 1
ATOM 645 C C . GLY A 1 86 ? -1.445 14.393 10.717 1.00 90.00 86 GLY A C 1
ATOM 646 O O . GLY A 1 86 ? -0.372 13.816 10.736 1.00 90.00 86 GLY A O 1
ATOM 647 N N . GLY A 1 87 ? -2.127 14.523 9.575 1.00 92.56 87 GLY A N 1
ATOM 648 C CA . GLY A 1 87 ? -1.574 14.079 8.285 1.00 92.56 87 GLY A CA 1
ATOM 649 C C . GLY A 1 87 ? -1.298 12.569 8.173 1.00 92.56 87 GLY A C 1
ATOM 650 O O . GLY A 1 87 ? -0.637 12.140 7.235 1.00 92.56 87 GLY A O 1
ATOM 651 N N . LEU A 1 88 ? -1.811 11.737 9.086 1.00 94.81 88 LEU A N 1
ATOM 652 C CA . LEU A 1 88 ? -1.514 10.296 9.120 1.00 94.81 88 LEU A CA 1
ATOM 653 C C . LEU A 1 88 ? -1.997 9.547 7.875 1.00 94.81 88 LEU A C 1
ATOM 655 O O . LEU A 1 88 ? -1.343 8.614 7.426 1.00 94.81 88 LEU A O 1
ATOM 659 N N . VAL A 1 89 ? -3.114 9.975 7.278 1.00 94.19 89 VAL A N 1
ATOM 660 C CA . VAL A 1 89 ? -3.598 9.397 6.014 1.00 94.19 89 VAL A CA 1
ATOM 661 C C . VAL A 1 89 ? -2.639 9.691 4.858 1.00 94.19 89 VAL A C 1
ATOM 663 O O . VAL A 1 89 ? -2.462 8.832 3.997 1.00 94.19 89 VAL A O 1
ATOM 666 N N . LEU A 1 90 ? -2.013 10.874 4.851 1.00 93.69 90 LEU A N 1
ATOM 667 C CA . LEU A 1 90 ? -0.987 11.225 3.869 1.00 93.69 90 LEU A CA 1
ATOM 668 C C . LEU A 1 90 ? 0.288 10.415 4.119 1.00 93.69 90 LEU A C 1
ATOM 670 O O . LEU A 1 90 ? 0.815 9.819 3.191 1.00 93.69 90 LEU A O 1
ATOM 674 N N . LEU A 1 91 ? 0.730 10.298 5.373 1.00 94.44 91 LEU A N 1
ATOM 675 C CA . LEU A 1 91 ? 1.877 9.447 5.693 1.00 94.44 91 LEU A CA 1
ATOM 676 C C . LEU A 1 91 ? 1.634 7.987 5.305 1.00 94.44 91 LEU A C 1
ATOM 678 O O . LEU A 1 91 ? 2.513 7.372 4.720 1.00 94.44 91 LEU A O 1
ATOM 682 N N . ARG A 1 92 ? 0.428 7.446 5.528 1.00 96.19 92 ARG A N 1
ATOM 683 C CA . ARG A 1 92 ? 0.090 6.082 5.095 1.00 96.19 92 ARG A CA 1
ATOM 684 C C . ARG A 1 92 ? 0.290 5.884 3.599 1.00 96.19 92 ARG A C 1
ATOM 686 O O . ARG A 1 92 ? 0.750 4.833 3.169 1.00 96.19 92 ARG A O 1
ATOM 693 N N . HIS A 1 93 ? -0.119 6.872 2.817 1.00 95.38 93 HIS A N 1
ATOM 694 C CA . HIS A 1 93 ? 0.107 6.876 1.384 1.00 95.38 93 HIS A CA 1
ATOM 695 C C . HIS A 1 93 ? 1.611 6.909 1.064 1.00 95.38 93 HIS A C 1
ATOM 697 O O . HIS A 1 93 ? 2.089 6.063 0.311 1.00 95.38 93 HIS A O 1
ATOM 703 N N . ASN A 1 94 ? 2.355 7.816 1.700 1.00 95.38 94 ASN A N 1
ATOM 704 C CA . ASN A 1 94 ? 3.784 8.006 1.459 1.00 95.38 94 ASN A CA 1
ATOM 705 C C . ASN A 1 94 ? 4.625 6.778 1.841 1.00 95.38 94 ASN A C 1
ATOM 707 O O . ASN A 1 94 ? 5.575 6.469 1.135 1.00 95.38 94 ASN A O 1
ATOM 711 N N . GLU A 1 95 ? 4.254 6.033 2.888 1.00 95.88 95 GLU A N 1
ATOM 712 C CA . GLU A 1 95 ? 4.901 4.760 3.251 1.00 95.88 95 GLU A CA 1
ATOM 713 C C . GLU A 1 95 ? 4.826 3.738 2.105 1.00 95.88 95 GLU A C 1
ATOM 715 O O . GLU A 1 95 ? 5.815 3.097 1.750 1.00 95.88 95 GLU A O 1
ATOM 720 N N . VAL A 1 96 ? 3.655 3.609 1.473 1.00 97.38 96 VAL A N 1
ATOM 721 C CA . VAL A 1 96 ? 3.468 2.687 0.343 1.00 97.38 96 VAL A CA 1
ATOM 722 C C . VAL A 1 96 ? 4.163 3.210 -0.916 1.00 97.38 96 VAL A C 1
ATOM 724 O O . VAL A 1 96 ? 4.729 2.414 -1.665 1.00 97.38 96 VAL A O 1
ATOM 727 N N . ALA A 1 97 ? 4.166 4.528 -1.135 1.00 97.69 97 ALA A N 1
ATOM 728 C CA . ALA A 1 97 ? 4.901 5.159 -2.230 1.00 97.69 97 ALA A CA 1
ATOM 729 C C . ALA A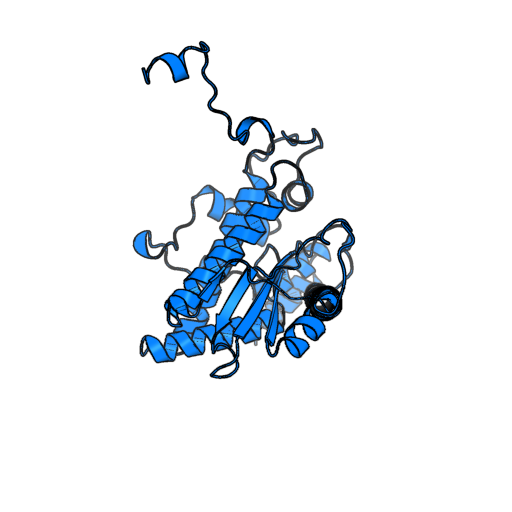 1 97 ? 6.412 4.961 -2.114 1.00 97.69 97 ALA A C 1
ATOM 731 O O . ALA A 1 97 ? 7.042 4.533 -3.082 1.00 97.69 97 ALA A O 1
ATOM 732 N N . GLY A 1 98 ? 6.973 5.168 -0.924 1.00 97.00 98 GLY A N 1
ATOM 733 C CA . GLY A 1 98 ? 8.383 4.927 -0.642 1.00 97.00 98 GLY A CA 1
ATOM 734 C C . GLY A 1 98 ? 8.762 3.461 -0.840 1.00 97.00 98 GLY A C 1
ATOM 735 O O . GLY A 1 98 ? 9.752 3.168 -1.508 1.00 97.00 98 GLY A O 1
ATOM 736 N N . GLU A 1 99 ? 7.950 2.524 -0.344 1.00 97.56 99 GLU A N 1
ATOM 737 C CA . GLU A 1 99 ? 8.196 1.093 -0.554 1.00 97.56 99 GLU A CA 1
ATOM 738 C C . GLU A 1 99 ? 8.136 0.720 -2.046 1.00 97.56 99 GLU A C 1
ATOM 740 O O . GLU A 1 99 ? 9.012 0.014 -2.553 1.00 97.56 99 GLU A O 1
ATOM 745 N N . TRP A 1 100 ? 7.144 1.232 -2.784 1.00 98.31 100 TRP A N 1
ATOM 746 C CA . TRP A 1 100 ? 7.042 1.014 -4.228 1.00 98.31 100 TRP A CA 1
ATOM 747 C C . TRP A 1 100 ? 8.248 1.582 -4.984 1.00 98.31 100 TRP A C 1
ATOM 749 O O . TRP A 1 100 ? 8.822 0.888 -5.831 1.00 98.31 100 TRP A O 1
ATOM 759 N N . HIS A 1 101 ? 8.671 2.806 -4.651 1.00 98.12 101 HIS A N 1
ATOM 760 C CA . HIS A 1 101 ? 9.871 3.425 -5.205 1.00 98.12 101 HIS A CA 1
ATOM 761 C C . HIS A 1 101 ? 11.094 2.543 -4.960 1.00 98.12 101 HIS A C 1
ATOM 763 O O . HIS A 1 101 ? 11.810 2.209 -5.904 1.00 98.12 101 HIS A O 1
ATOM 769 N N . GLN A 1 102 ? 11.331 2.126 -3.713 1.00 96.69 102 GLN A N 1
ATOM 770 C CA . GLN A 1 102 ? 12.496 1.321 -3.348 1.00 96.69 102 GLN A CA 1
ATOM 771 C C . GLN A 1 102 ? 12.544 -0.000 -4.117 1.00 96.69 102 GLN A C 1
ATOM 773 O O . GLN A 1 102 ? 13.595 -0.370 -4.646 1.00 96.69 102 GLN A O 1
ATOM 778 N N . LEU A 1 103 ? 11.412 -0.700 -4.231 1.00 97.38 103 LEU A N 1
ATOM 779 C CA . LEU A 1 103 ? 11.338 -1.936 -5.009 1.00 97.38 103 LEU A CA 1
ATOM 780 C C . LEU A 1 103 ? 11.610 -1.679 -6.499 1.00 97.38 103 LEU A C 1
ATOM 782 O O . LEU A 1 103 ? 12.318 -2.460 -7.141 1.00 97.38 103 LEU A O 1
ATOM 786 N N . CYS A 1 104 ? 11.110 -0.571 -7.054 1.00 98.38 104 CYS A N 1
ATOM 787 C CA . CYS A 1 104 ? 11.404 -0.173 -8.430 1.00 98.38 104 CYS A CA 1
ATOM 788 C C . CYS A 1 104 ? 12.888 0.170 -8.627 1.00 98.38 104 CYS A C 1
ATOM 790 O O . CYS A 1 104 ? 13.485 -0.298 -9.595 1.00 98.38 104 CYS A O 1
ATOM 792 N N . ALA A 1 105 ? 13.511 0.911 -7.710 1.00 97.12 105 ALA A N 1
ATOM 793 C CA . ALA A 1 105 ? 14.932 1.260 -7.765 1.00 97.12 105 ALA A CA 1
ATOM 794 C C . ALA A 1 105 ? 15.836 0.020 -7.655 1.00 97.12 105 ALA A C 1
ATOM 796 O O . ALA A 1 105 ? 16.897 -0.047 -8.276 1.00 97.12 105 ALA A O 1
ATOM 797 N N . GLN A 1 106 ? 15.393 -1.006 -6.924 1.00 96.00 106 GLN A N 1
ATOM 798 C CA . GLN A 1 106 ? 16.062 -2.305 -6.885 1.00 96.00 106 GLN A CA 1
ATOM 799 C C . GLN A 1 106 ? 15.899 -3.089 -8.192 1.00 96.00 106 GLN A C 1
ATOM 801 O O . GLN A 1 106 ? 16.846 -3.751 -8.620 1.00 96.00 106 GLN A O 1
ATOM 806 N N . ALA A 1 107 ? 14.737 -3.014 -8.843 1.00 97.31 107 ALA A N 1
ATOM 807 C CA . ALA A 1 107 ? 14.430 -3.759 -10.065 1.00 97.31 107 ALA A CA 1
ATOM 808 C C . ALA A 1 107 ? 15.008 -3.130 -11.339 1.00 97.31 107 ALA A C 1
ATOM 810 O O . ALA A 1 107 ? 15.429 -3.843 -12.248 1.00 97.31 107 ALA A O 1
ATOM 811 N N . PHE A 1 108 ? 15.039 -1.803 -11.404 1.00 96.69 108 PHE A N 1
ATOM 812 C CA . PHE A 1 108 ? 15.503 -1.021 -12.548 1.00 96.69 108 PHE A CA 1
ATOM 813 C C . PHE A 1 108 ? 16.828 -0.322 -12.210 1.00 96.69 108 PHE A C 1
ATOM 815 O O . PHE A 1 108 ? 17.462 -0.620 -11.195 1.00 96.69 108 PHE A O 1
ATOM 822 N N . THR A 1 109 ? 17.317 0.541 -13.097 1.00 93.50 109 THR A N 1
ATOM 823 C CA . THR A 1 109 ? 18.425 1.443 -12.762 1.00 93.50 109 THR A CA 1
ATOM 824 C C . THR A 1 109 ? 17.875 2.552 -11.861 1.00 93.50 109 THR A C 1
ATOM 826 O O . THR A 1 109 ? 16.847 3.117 -12.227 1.00 93.50 109 THR A O 1
ATOM 829 N N . PRO A 1 110 ? 18.523 2.913 -10.738 1.00 91.69 110 PRO A N 1
ATOM 830 C CA . PRO A 1 110 ? 18.021 3.970 -9.856 1.00 91.69 110 PRO A CA 1
ATOM 831 C C . PRO A 1 110 ? 17.745 5.298 -10.576 1.00 91.69 110 PRO A C 1
ATOM 833 O O . PRO A 1 110 ? 16.711 5.904 -10.350 1.00 91.69 110 PRO A O 1
ATOM 836 N N . SER A 1 111 ? 18.581 5.693 -11.544 1.00 93.62 111 SER A N 1
ATOM 837 C CA . SER A 1 111 ? 18.363 6.897 -12.368 1.00 93.62 111 SER A CA 1
ATOM 838 C C . SER A 1 111 ? 17.160 6.821 -13.321 1.00 93.62 111 SER A C 1
ATOM 840 O O . SER A 1 111 ? 16.788 7.822 -13.928 1.00 93.62 111 SER A O 1
ATOM 842 N N . ALA A 1 112 ? 16.557 5.642 -13.488 1.00 95.81 112 ALA A N 1
ATOM 843 C CA . ALA A 1 112 ? 15.326 5.447 -14.249 1.00 95.81 112 ALA A CA 1
ATOM 844 C C . ALA A 1 112 ? 14.067 5.566 -13.375 1.00 95.81 112 ALA A C 1
ATOM 846 O O . ALA A 1 112 ? 12.964 5.460 -13.918 1.00 95.81 112 ALA A O 1
ATOM 847 N N . VAL A 1 113 ? 14.225 5.750 -12.061 1.00 97.62 113 VAL A N 1
ATOM 848 C CA . VAL A 1 113 ? 13.145 5.901 -11.085 1.00 97.62 113 VAL A CA 1
ATOM 849 C C . VAL A 1 113 ? 13.196 7.318 -10.524 1.00 97.62 113 VAL A C 1
ATOM 851 O O . VAL A 1 113 ? 14.266 7.802 -10.169 1.00 97.62 113 VAL A O 1
ATOM 854 N N . SER A 1 114 ? 12.058 8.001 -10.469 1.00 96.69 114 SER A N 1
ATOM 855 C CA . SER A 1 114 ? 11.979 9.361 -9.929 1.00 96.69 114 SER A CA 1
ATOM 856 C C . SER A 1 114 ? 10.742 9.546 -9.065 1.00 96.69 114 SER A C 1
ATOM 858 O O . SER A 1 114 ? 9.677 9.015 -9.392 1.00 96.69 114 SER A O 1
ATOM 860 N N . ASP A 1 115 ? 10.888 10.351 -8.018 1.00 94.56 115 ASP A N 1
ATOM 861 C CA . ASP A 1 115 ? 9.801 10.747 -7.129 1.00 94.56 115 ASP A CA 1
ATOM 862 C C . ASP A 1 115 ? 8.973 11.884 -7.711 1.00 94.56 115 ASP A C 1
ATOM 864 O O . ASP A 1 115 ? 9.479 12.760 -8.416 1.00 94.56 115 ASP A O 1
ATOM 868 N N . GLU A 1 116 ? 7.682 11.838 -7.402 1.00 93.31 116 GLU A N 1
ATOM 869 C CA . GLU A 1 116 ? 6.693 12.863 -7.702 1.00 93.31 116 GLU A CA 1
ATOM 870 C C . GLU A 1 116 ? 6.773 13.435 -9.135 1.00 93.31 116 GLU A C 1
ATOM 872 O O . GLU A 1 116 ? 7.000 14.634 -9.336 1.00 93.31 116 GLU A O 1
ATOM 877 N N . PRO A 1 117 ? 6.632 12.605 -10.184 1.00 94.00 117 PRO A N 1
ATOM 878 C CA . PRO A 1 117 ? 6.708 13.084 -11.556 1.00 94.00 117 PRO A CA 1
ATOM 879 C C . PRO A 1 117 ? 5.555 14.038 -11.881 1.00 94.00 117 PRO A C 1
ATOM 881 O O . PRO A 1 117 ? 4.389 13.726 -11.639 1.00 94.00 117 PRO A O 1
ATOM 884 N N . LEU A 1 118 ? 5.873 15.153 -12.542 1.00 92.00 118 LEU A N 1
ATOM 885 C CA . LEU A 1 118 ? 4.866 16.041 -13.123 1.00 92.00 118 LEU A CA 1
ATOM 886 C C . LEU A 1 118 ? 4.006 15.281 -14.145 1.00 92.00 118 LEU A C 1
ATOM 888 O O . LEU A 1 118 ? 4.540 14.558 -14.995 1.00 92.00 118 LEU A O 1
ATOM 892 N N . ILE A 1 119 ? 2.695 15.487 -14.091 1.00 89.50 119 ILE A N 1
ATOM 893 C CA . ILE A 1 119 ? 1.705 15.070 -15.083 1.00 89.50 119 ILE A CA 1
ATOM 894 C C . ILE A 1 119 ? 1.244 16.352 -15.791 1.00 89.50 119 ILE A C 1
ATOM 896 O O . ILE A 1 119 ? 0.382 17.052 -15.262 1.00 89.50 119 ILE A O 1
ATOM 900 N N . PRO A 1 120 ? 1.836 16.692 -16.954 1.00 77.25 120 PRO A N 1
ATOM 901 C CA . PRO A 1 120 ? 1.486 17.909 -17.673 1.00 77.25 120 PRO A CA 1
ATOM 902 C C . PRO A 1 120 ? 0.030 17.852 -18.109 1.00 77.25 120 PRO A C 1
ATOM 904 O O . PRO A 1 120 ? -0.366 16.903 -18.795 1.00 77.25 120 PRO A O 1
ATOM 907 N N . THR A 1 121 ? -0.740 18.867 -17.740 1.00 77.62 121 THR A N 1
ATOM 908 C CA . THR A 1 121 ? -2.132 18.980 -18.160 1.00 77.62 121 THR A CA 1
ATOM 909 C C . THR A 1 121 ? -2.220 19.597 -19.549 1.00 77.62 121 THR A C 1
ATOM 911 O O . THR A 1 121 ? -1.317 20.294 -20.019 1.00 77.62 121 THR A O 1
ATOM 914 N N . SER A 1 122 ? -3.333 19.356 -20.236 1.00 63.34 122 SER A N 1
ATOM 915 C CA . SER A 1 122 ? -3.635 20.028 -21.507 1.00 63.34 122 SER A CA 1
ATOM 916 C C . SER A 1 122 ? -3.584 21.568 -21.424 1.00 63.34 122 SER A C 1
ATOM 918 O O . SER A 1 122 ? -3.186 22.203 -22.400 1.00 63.34 122 SER A O 1
ATOM 920 N N . GLN A 1 123 ? -3.903 22.168 -20.269 1.00 60.81 123 GLN A N 1
ATOM 921 C CA . GLN A 1 123 ? -3.826 23.621 -20.047 1.00 60.81 123 GLN A CA 1
ATOM 922 C C . GLN A 1 123 ? -2.382 24.139 -20.019 1.00 60.81 123 GLN A C 1
ATOM 924 O O . GLN A 1 123 ? -2.101 25.171 -20.630 1.00 60.81 123 GLN A O 1
ATOM 929 N N . ASP A 1 124 ? -1.458 23.386 -19.413 1.00 58.47 124 ASP A N 1
ATOM 930 C CA . ASP A 1 124 ? -0.028 23.736 -19.373 1.00 58.47 124 ASP A CA 1
ATOM 931 C C . ASP A 1 124 ? 0.580 23.795 -20.782 1.00 58.47 124 ASP A C 1
ATOM 933 O O . ASP A 1 124 ? 1.514 24.549 -21.044 1.00 58.47 124 ASP A O 1
ATOM 937 N N . ARG A 1 125 ? 0.031 23.013 -21.722 1.00 56.81 125 ARG A N 1
ATOM 938 C CA . ARG A 1 125 ? 0.484 23.005 -23.121 1.00 56.81 125 ARG A CA 1
ATOM 939 C C . ARG A 1 125 ? -0.084 24.154 -23.952 1.00 56.81 125 ARG A C 1
ATOM 941 O O . ARG A 1 125 ? 0.558 24.553 -24.915 1.00 56.81 125 ARG A O 1
ATOM 948 N N . ALA A 1 126 ? -1.254 24.683 -23.591 1.00 54.47 126 ALA A N 1
ATOM 949 C CA . ALA A 1 126 ? -1.892 25.796 -24.298 1.00 54.47 126 ALA A CA 1
ATOM 950 C C . ALA A 1 126 ? -1.284 27.164 -23.935 1.00 54.47 126 ALA A C 1
ATOM 952 O O . ALA A 1 126 ? -1.306 28.080 -24.750 1.00 54.47 126 ALA A O 1
ATOM 953 N N . GLN A 1 127 ? -0.696 27.305 -22.741 1.00 53.31 127 GLN A N 1
ATOM 954 C CA . GLN A 1 127 ? -0.001 28.533 -22.322 1.00 53.31 127 GLN A CA 1
ATOM 955 C C . GLN A 1 127 ? 1.393 28.713 -22.952 1.00 53.31 127 GLN A C 1
ATOM 957 O O . GLN A 1 127 ? 1.998 29.773 -22.798 1.00 53.31 127 GLN A O 1
ATOM 962 N N . GLY A 1 128 ? 1.896 27.717 -23.690 1.00 50.31 128 GLY A N 1
ATOM 963 C CA . GLY A 1 128 ? 3.191 27.783 -24.372 1.00 50.31 128 GLY A CA 1
ATOM 964 C C . GLY A 1 128 ? 3.260 28.743 -25.567 1.00 50.31 128 GLY A C 1
ATOM 965 O O . GLY A 1 128 ? 4.362 28.977 -26.050 1.00 50.31 128 GLY A O 1
ATOM 966 N N . ASP A 1 129 ? 2.131 29.308 -26.019 1.00 47.72 129 ASP A N 1
ATOM 967 C CA . ASP A 1 129 ? 2.041 30.035 -27.300 1.00 47.72 129 ASP A CA 1
ATOM 968 C C . ASP A 1 129 ? 1.582 31.506 -27.212 1.00 47.72 129 ASP A C 1
ATOM 970 O O . ASP A 1 129 ? 1.317 32.134 -28.236 1.00 47.72 129 ASP A O 1
ATOM 974 N N . GLY A 1 130 ? 1.537 32.130 -26.028 1.00 49.75 130 GLY A N 1
ATOM 975 C CA . GLY A 1 130 ? 1.358 33.587 -25.984 1.00 49.75 130 GLY A CA 1
ATOM 976 C C . GLY A 1 130 ? 0.880 34.202 -24.673 1.00 49.75 130 GLY A C 1
ATOM 977 O O . GLY A 1 130 ? -0.164 33.851 -24.143 1.00 49.75 130 GLY A O 1
ATOM 978 N N . GLN A 1 131 ? 1.633 35.223 -24.254 1.00 46.25 131 GLN A N 1
ATOM 979 C CA . GLN A 1 131 ? 1.238 36.373 -23.429 1.00 46.25 131 GLN A CA 1
ATOM 980 C C . GLN A 1 131 ? 0.733 36.109 -21.998 1.00 46.25 131 GLN A C 1
ATOM 982 O O . GLN A 1 131 ? -0.444 35.917 -21.723 1.00 46.25 131 GLN A O 1
ATOM 987 N N . GLY A 1 132 ? 1.675 36.276 -21.063 1.00 49.94 132 GLY A N 1
ATOM 988 C CA . GLY A 1 132 ? 1.563 37.141 -19.883 1.00 49.94 132 GLY A CA 1
ATOM 989 C C . GLY A 1 132 ? 0.168 37.477 -19.351 1.00 49.94 132 GLY A C 1
ATOM 990 O O . GLY A 1 132 ? -0.256 38.625 -19.423 1.00 49.94 132 GL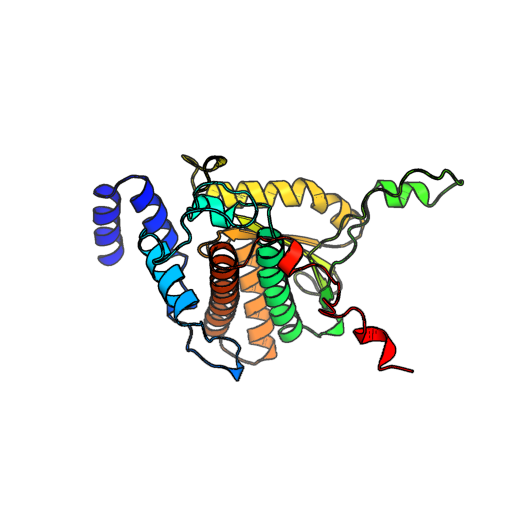Y A O 1
ATOM 991 N N . ALA A 1 133 ? -0.475 36.525 -18.683 1.00 46.59 133 ALA A N 1
ATOM 992 C CA . ALA A 1 133 ? -1.495 36.815 -17.684 1.00 46.59 133 ALA A CA 1
ATOM 993 C C . ALA A 1 133 ? -1.177 36.007 -16.422 1.00 46.59 133 ALA A C 1
ATOM 995 O O . ALA A 1 133 ? -1.115 34.779 -16.468 1.00 46.59 133 ALA A O 1
ATOM 996 N N . LYS A 1 134 ? -0.968 36.699 -15.292 1.00 48.88 134 LYS A N 1
ATOM 997 C CA . LYS A 1 134 ? -0.802 36.109 -13.951 1.00 48.88 134 LYS A CA 1
ATOM 998 C C . LYS A 1 134 ? -2.126 35.487 -13.493 1.00 48.88 134 LYS A C 1
ATOM 1000 O O . LYS A 1 134 ? -2.796 36.004 -12.604 1.00 48.88 134 LYS A O 1
ATOM 1005 N N . THR A 1 135 ? -2.532 34.402 -14.137 1.00 49.00 135 THR A N 1
ATOM 1006 C CA . THR A 1 135 ? -3.504 33.479 -13.557 1.00 49.00 135 THR A CA 1
ATOM 1007 C C . THR A 1 135 ? -2.809 32.722 -12.421 1.00 49.00 135 THR A C 1
ATOM 1009 O O . THR A 1 135 ? -1.599 32.491 -12.505 1.00 49.00 135 THR A O 1
ATOM 1012 N N . PRO A 1 136 ? -3.511 32.376 -11.325 1.00 46.50 136 PRO A N 1
ATOM 1013 C CA . PRO A 1 136 ? -2.947 31.482 -10.324 1.00 46.50 136 PRO A CA 1
ATOM 1014 C C . PRO A 1 136 ? -2.522 30.205 -11.047 1.00 46.50 136 PRO A C 1
ATOM 1016 O O . PRO A 1 136 ? -3.363 29.583 -11.695 1.00 46.50 136 PRO A O 1
ATOM 1019 N N . VAL A 1 137 ? -1.232 29.862 -10.983 1.00 51.97 137 VAL A N 1
ATOM 1020 C CA . VAL A 1 137 ? -0.708 28.606 -11.532 1.00 51.97 137 VAL A CA 1
ATOM 1021 C C . VAL A 1 137 ? -1.582 27.486 -10.958 1.00 51.97 137 VAL A C 1
ATOM 1023 O O . VAL A 1 137 ? -1.641 27.357 -9.728 1.00 51.97 137 VAL A O 1
ATOM 1026 N N . PRO A 1 138 ? -2.338 26.743 -11.789 1.00 55.84 138 PRO A N 1
ATOM 1027 C CA . PRO A 1 138 ? -3.122 25.622 -11.302 1.00 55.84 138 PRO A CA 1
ATOM 1028 C C . PRO A 1 138 ? -2.196 24.669 -10.539 1.00 55.84 138 PRO A C 1
ATOM 1030 O O . PRO A 1 138 ? -1.035 24.528 -10.925 1.00 55.84 138 PRO A O 1
ATOM 1033 N N . PRO A 1 139 ? -2.658 24.020 -9.457 1.00 60.78 139 PRO A N 1
ATOM 1034 C CA . PRO A 1 139 ? -1.817 23.071 -8.749 1.00 60.78 139 PRO A CA 1
ATOM 1035 C C . PRO A 1 139 ? -1.319 22.006 -9.729 1.00 60.78 139 PRO A C 1
ATOM 1037 O O . PRO A 1 139 ? -2.125 21.308 -10.348 1.00 60.78 139 PRO A O 1
ATOM 1040 N N . GLU A 1 140 ? 0.003 21.908 -9.871 1.00 76.19 140 GLU A N 1
ATOM 1041 C CA . GLU A 1 140 ? 0.646 20.944 -10.757 1.00 76.19 140 GLU A CA 1
ATOM 1042 C C . GLU A 1 140 ? 0.192 19.529 -10.387 1.00 76.19 140 GLU A C 1
ATOM 1044 O O . GLU A 1 140 ? 0.405 19.054 -9.267 1.00 76.19 140 GLU A O 1
ATOM 1049 N N . ASN A 1 141 ? -0.447 18.834 -11.330 1.00 86.75 141 ASN A N 1
ATOM 1050 C CA . ASN A 1 141 ? -0.791 17.434 -11.131 1.00 86.75 141 ASN A CA 1
ATOM 1051 C C . ASN A 1 141 ? 0.503 16.618 -11.099 1.00 86.75 141 ASN A C 1
ATOM 1053 O O . ASN A 1 141 ? 1.301 16.664 -12.033 1.00 86.75 141 ASN A O 1
ATOM 1057 N N . ARG A 1 142 ? 0.711 15.846 -10.034 1.00 91.88 142 ARG A N 1
ATOM 1058 C CA . ARG A 1 142 ? 1.884 14.981 -9.862 1.00 91.88 142 ARG A CA 1
ATOM 1059 C C . ARG A 1 142 ? 1.417 13.556 -9.586 1.00 91.88 142 ARG A C 1
ATOM 1061 O O . ARG A 1 142 ? 0.381 13.361 -8.950 1.00 91.88 142 ARG A O 1
ATOM 1068 N N . GLY A 1 143 ? 2.140 12.581 -10.131 1.00 94.38 143 GLY A N 1
ATOM 1069 C CA . GLY A 1 143 ? 2.060 11.194 -9.663 1.00 94.38 143 GLY A CA 1
ATOM 1070 C C . GLY A 1 143 ? 2.969 10.999 -8.455 1.00 94.38 143 GLY A C 1
ATOM 1071 O O . GLY A 1 143 ? 3.584 11.959 -8.006 1.00 94.38 143 GLY A O 1
ATOM 1072 N N . ASP A 1 144 ? 3.133 9.765 -7.988 1.00 96.81 144 ASP A N 1
ATOM 1073 C CA . ASP A 1 144 ? 3.998 9.477 -6.836 1.00 96.81 144 ASP A CA 1
ATOM 1074 C C . ASP A 1 144 ? 5.366 8.962 -7.259 1.00 96.81 144 ASP A C 1
ATOM 1076 O O . ASP A 1 144 ? 6.390 9.380 -6.730 1.00 96.81 144 ASP A O 1
ATOM 1080 N N . VAL A 1 145 ? 5.391 8.054 -8.238 1.00 98.12 145 VAL A N 1
ATOM 1081 C CA . VAL A 1 145 ? 6.621 7.416 -8.718 1.00 98.12 145 VAL A CA 1
ATOM 1082 C C . VAL A 1 145 ? 6.573 7.317 -10.234 1.00 98.12 145 VAL A C 1
ATOM 1084 O O . VAL A 1 145 ? 5.576 6.885 -10.804 1.00 98.12 145 VAL A O 1
ATOM 1087 N N . ALA A 1 146 ? 7.660 7.665 -10.914 1.00 98.00 146 ALA A N 1
ATOM 1088 C CA . ALA A 1 146 ? 7.850 7.364 -12.329 1.00 98.00 146 ALA A CA 1
ATOM 1089 C C . ALA A 1 146 ? 8.958 6.334 -12.519 1.00 98.00 146 ALA A C 1
ATOM 1091 O O . ALA A 1 146 ? 9.989 6.396 -11.859 1.00 98.00 146 ALA A O 1
ATOM 1092 N N . VAL A 1 147 ? 8.762 5.413 -13.464 1.00 98.38 147 VAL A N 1
ATOM 1093 C CA . VAL A 1 147 ? 9.767 4.415 -13.845 1.00 98.38 147 VAL A CA 1
ATOM 1094 C C . VAL A 1 147 ? 9.886 4.337 -15.364 1.00 98.38 147 VAL A C 1
ATOM 1096 O O . VAL A 1 147 ? 8.935 3.985 -16.071 1.00 98.38 147 VAL A O 1
ATOM 1099 N N . ARG A 1 148 ? 11.076 4.630 -15.894 1.00 97.81 148 ARG A N 1
ATOM 1100 C CA . ARG A 1 148 ? 11.389 4.471 -17.319 1.00 97.81 148 ARG A CA 1
ATOM 1101 C C . ARG A 1 148 ? 11.651 3.004 -17.651 1.00 97.81 148 ARG A C 1
ATOM 1103 O O . ARG A 1 148 ? 12.529 2.369 -17.080 1.00 97.81 148 ARG A O 1
ATOM 1110 N N . GLY A 1 149 ? 10.923 2.473 -18.631 1.00 96.88 149 GLY A N 1
ATOM 1111 C CA . GLY A 1 149 ? 11.072 1.095 -19.101 1.00 96.88 149 GLY A CA 1
ATOM 1112 C C . GLY A 1 149 ? 10.238 0.059 -18.346 1.00 96.88 149 GLY A C 1
ATOM 1113 O O . GLY A 1 149 ? 10.448 -1.134 -18.562 1.00 96.88 149 GLY A O 1
ATOM 1114 N N . PHE A 1 150 ? 9.305 0.477 -17.480 1.00 98.12 150 PHE A N 1
ATOM 1115 C CA . PHE A 1 150 ? 8.529 -0.454 -16.657 1.00 98.12 150 PHE A CA 1
ATOM 1116 C C . PHE A 1 150 ? 7.665 -1.401 -17.500 1.00 98.12 150 PHE A C 1
ATOM 1118 O O . PHE A 1 150 ? 7.892 -2.612 -17.508 1.00 98.12 150 PHE A O 1
ATOM 1125 N N . TRP A 1 151 ? 6.705 -0.857 -18.254 1.00 97.56 151 TRP A N 1
ATOM 1126 C CA . TRP A 1 151 ? 5.840 -1.647 -19.136 1.00 97.56 151 TRP A CA 1
ATOM 1127 C C . TRP A 1 151 ? 6.462 -1.851 -20.512 1.00 97.56 151 TRP A C 1
ATOM 1129 O O . TRP A 1 151 ? 6.542 -2.978 -20.993 1.00 97.56 151 TRP A O 1
ATOM 1139 N N . LYS A 1 152 ? 6.933 -0.764 -21.133 1.00 94.88 152 LYS A N 1
ATOM 1140 C CA . LYS A 1 152 ? 7.568 -0.772 -22.453 1.00 94.88 152 LYS A CA 1
ATOM 1141 C C . LYS A 1 152 ? 8.927 -0.083 -22.390 1.00 94.88 152 LYS A C 1
ATOM 1143 O O . LYS A 1 152 ? 9.060 0.999 -21.817 1.00 94.88 152 LYS A O 1
ATOM 1148 N N . ARG A 1 153 ? 9.941 -0.692 -23.012 1.00 92.88 153 ARG A N 1
ATOM 1149 C CA . ARG A 1 153 ? 11.287 -0.108 -23.125 1.00 92.88 153 ARG A CA 1
ATOM 1150 C C . ARG A 1 153 ? 11.210 1.284 -23.764 1.00 92.88 153 ARG A C 1
ATOM 1152 O O . ARG A 1 153 ? 10.551 1.461 -24.782 1.00 92.88 153 ARG A O 1
ATOM 1159 N N . GLY A 1 154 ? 11.908 2.254 -23.173 1.00 91.75 154 GLY A N 1
ATOM 1160 C CA . GLY A 1 154 ? 11.987 3.629 -23.686 1.00 91.75 154 GLY A CA 1
ATOM 1161 C C . GLY A 1 154 ? 10.814 4.544 -23.312 1.00 91.75 154 GLY A C 1
ATOM 1162 O O . GLY A 1 154 ? 10.903 5.745 -23.564 1.00 91.75 154 GLY A O 1
ATOM 1163 N N . THR A 1 155 ? 9.767 4.024 -22.666 1.00 95.62 155 THR A N 1
ATOM 1164 C CA . THR A 1 155 ? 8.608 4.803 -22.201 1.00 95.62 155 THR A CA 1
ATOM 1165 C C . THR A 1 155 ? 8.610 4.915 -20.678 1.00 95.62 155 THR A C 1
ATOM 1167 O O . THR A 1 155 ? 8.993 3.974 -19.985 1.00 95.62 155 THR A O 1
ATOM 1170 N N . THR A 1 156 ? 8.197 6.065 -20.145 1.00 97.31 156 THR A N 1
ATOM 1171 C CA . THR A 1 156 ? 8.040 6.268 -18.697 1.00 97.31 156 THR A CA 1
ATOM 1172 C C . THR A 1 156 ? 6.625 5.907 -18.269 1.00 97.31 156 THR A C 1
ATOM 1174 O O . THR A 1 156 ? 5.667 6.408 -18.856 1.00 97.31 156 THR A O 1
ATOM 1177 N N . ALA A 1 157 ? 6.499 5.059 -17.250 1.00 98.06 157 ALA A N 1
ATOM 1178 C CA . ALA A 1 157 ? 5.242 4.792 -16.562 1.00 98.06 157 ALA A CA 1
ATOM 1179 C C . ALA A 1 157 ? 5.176 5.625 -15.281 1.00 98.06 157 ALA A C 1
ATOM 1181 O O . ALA A 1 157 ? 6.127 5.610 -14.504 1.00 98.06 157 ALA A O 1
ATOM 1182 N N . ILE A 1 158 ? 4.078 6.349 -15.085 1.00 98.12 158 ILE A N 1
ATOM 1183 C CA . ILE A 1 158 ? 3.754 7.083 -13.865 1.00 98.12 158 ILE A CA 1
ATOM 1184 C C . ILE A 1 158 ? 2.798 6.229 -13.036 1.00 98.12 158 ILE A C 1
ATOM 1186 O O . ILE A 1 158 ? 1.797 5.722 -13.549 1.00 98.12 158 ILE A O 1
ATOM 1190 N N . PHE A 1 159 ? 3.116 6.097 -11.758 1.00 98.31 159 PHE A N 1
ATOM 1191 C CA . PHE A 1 159 ? 2.331 5.406 -10.754 1.00 98.31 159 PHE A CA 1
ATOM 1192 C C . PHE A 1 159 ? 1.769 6.415 -9.770 1.00 98.31 159 PHE A C 1
ATOM 1194 O O . PHE A 1 159 ? 2.465 7.335 -9.344 1.00 98.31 159 PHE A O 1
ATOM 1201 N N . ASP A 1 160 ? 0.507 6.217 -9.422 1.00 97.50 160 ASP A N 1
ATOM 1202 C CA . ASP A 1 160 ? -0.222 7.076 -8.501 1.00 97.50 160 ASP A CA 1
ATOM 1203 C C . ASP A 1 160 ? -1.039 6.181 -7.559 1.00 97.50 160 ASP A C 1
ATOM 1205 O O . ASP A 1 160 ? -1.882 5.382 -7.983 1.00 97.50 160 ASP A O 1
ATOM 1209 N N . ILE A 1 161 ? -0.743 6.268 -6.271 1.00 97.50 161 ILE A N 1
ATOM 1210 C CA . ILE A 1 161 ? -1.067 5.307 -5.229 1.00 97.50 161 ILE A CA 1
ATOM 1211 C C . ILE A 1 161 ? -2.314 5.760 -4.480 1.00 97.50 161 ILE A C 1
ATOM 1213 O O . ILE A 1 161 ? -2.637 6.938 -4.316 1.00 97.50 161 ILE A O 1
ATOM 1217 N N . ARG A 1 162 ? -3.104 4.791 -4.031 1.00 97.25 162 ARG A N 1
ATOM 1218 C CA . ARG A 1 162 ? -4.230 5.030 -3.133 1.00 97.25 162 ARG A CA 1
ATOM 1219 C C . ARG A 1 162 ? -4.368 3.870 -2.173 1.00 97.25 162 ARG A C 1
ATOM 1221 O O . ARG A 1 162 ? -4.552 2.736 -2.592 1.00 97.25 162 ARG A O 1
ATOM 1228 N N . VAL A 1 163 ? -4.390 4.185 -0.883 1.00 97.44 163 VAL A N 1
ATOM 1229 C CA . VAL A 1 163 ? -4.724 3.224 0.173 1.00 97.44 163 VAL A CA 1
ATOM 1230 C C . VAL A 1 163 ? -6.112 3.543 0.721 1.00 97.44 163 VAL A C 1
ATOM 1232 O O . VAL A 1 163 ? -6.334 4.636 1.258 1.00 97.44 163 VAL A O 1
ATOM 1235 N N . THR A 1 164 ? -7.048 2.605 0.586 1.00 95.00 164 THR A N 1
ATOM 1236 C CA . THR A 1 164 ? -8.463 2.791 0.933 1.00 95.00 164 THR A CA 1
ATOM 1237 C C . THR A 1 164 ? -8.938 1.852 2.041 1.00 95.00 164 THR A C 1
ATOM 1239 O O . THR A 1 164 ? -8.540 0.694 2.114 1.00 95.00 164 THR A O 1
ATOM 1242 N N . ASP A 1 165 ? -9.809 2.348 2.916 1.00 94.88 165 ASP A N 1
ATOM 1243 C CA . ASP A 1 165 ? -10.515 1.509 3.881 1.00 94.88 165 ASP A CA 1
ATOM 1244 C C . ASP A 1 165 ? -11.811 0.995 3.240 1.00 94.88 165 ASP A C 1
ATOM 1246 O O . ASP A 1 165 ? -12.788 1.732 3.100 1.00 94.88 165 ASP A O 1
ATOM 1250 N N . THR A 1 166 ? -11.822 -0.279 2.844 1.00 94.25 166 THR A N 1
ATOM 1251 C CA . THR A 1 166 ? -12.985 -0.920 2.211 1.00 94.25 166 THR A CA 1
ATOM 1252 C C . THR A 1 166 ? -14.139 -1.192 3.179 1.00 94.25 166 THR A C 1
ATOM 1254 O O . THR A 1 166 ? -15.211 -1.606 2.732 1.00 94.25 166 THR A O 1
ATOM 1257 N N . ASP A 1 167 ? -13.942 -0.980 4.484 1.00 91.38 167 ASP A N 1
ATOM 1258 C CA . ASP A 1 167 ? -14.978 -1.082 5.519 1.00 91.38 167 ASP A CA 1
ATOM 1259 C C . ASP A 1 167 ? -15.435 0.296 6.035 1.00 91.38 167 ASP A C 1
ATOM 1261 O O . ASP A 1 167 ? -16.276 0.385 6.942 1.00 91.38 167 ASP A O 1
ATOM 1265 N N . ALA A 1 168 ? -14.944 1.379 5.420 1.00 91.31 168 ALA A N 1
ATOM 1266 C CA . ALA A 1 168 ? -15.403 2.732 5.696 1.00 91.31 168 ALA A CA 1
ATOM 1267 C C . ALA A 1 168 ? -16.928 2.853 5.498 1.00 91.31 168 ALA A C 1
ATOM 1269 O O . ALA A 1 168 ? -17.500 2.170 4.642 1.00 91.31 168 ALA A O 1
ATOM 1270 N N . PRO A 1 169 ? -17.616 3.757 6.227 1.00 88.75 169 PRO A N 1
ATOM 1271 C CA . PRO A 1 169 ? -19.066 3.925 6.114 1.00 88.75 169 PRO A CA 1
ATOM 1272 C C . PRO A 1 169 ? -19.580 4.110 4.679 1.00 88.75 169 PRO A C 1
ATOM 1274 O O . PRO A 1 169 ? -20.599 3.524 4.329 1.00 88.75 169 PRO A O 1
ATOM 1277 N N . SER A 1 170 ? -18.844 4.841 3.835 1.00 88.62 170 SER A N 1
ATOM 1278 C CA . SER A 1 170 ? -19.176 5.083 2.419 1.00 88.62 170 SER A CA 1
ATOM 1279 C C . SER A 1 170 ? -19.037 3.855 1.509 1.00 88.62 170 SER A C 1
ATOM 1281 O O . SER A 1 170 ? -19.542 3.852 0.389 1.00 88.62 170 SER A O 1
ATOM 1283 N N . CYS A 1 171 ? -18.342 2.818 1.975 1.00 89.19 171 CYS A N 1
ATOM 1284 C CA . CYS A 1 171 ? -18.056 1.584 1.247 1.00 89.19 171 CYS A CA 1
ATOM 1285 C C . CYS A 1 171 ? -18.918 0.401 1.724 1.00 89.19 171 CYS A C 1
ATOM 1287 O O . CYS A 1 171 ? -18.825 -0.702 1.179 1.00 89.19 171 CYS A O 1
ATOM 1289 N N . ARG A 1 172 ? -19.764 0.607 2.744 1.00 83.56 172 ARG A N 1
ATOM 1290 C CA . ARG A 1 172 ? -20.648 -0.437 3.276 1.00 83.56 172 ARG A CA 1
ATOM 1291 C C . ARG A 1 172 ? -21.601 -0.942 2.192 1.00 83.56 172 ARG A C 1
ATOM 1293 O O . ARG A 1 172 ? -22.111 -0.171 1.388 1.00 83.56 172 ARG A O 1
ATOM 1300 N N . GLY A 1 173 ? -21.818 -2.256 2.170 1.00 84.94 173 GLY A N 1
ATOM 1301 C CA . GLY A 1 173 ? -22.700 -2.923 1.206 1.00 84.94 173 GLY A CA 1
ATOM 1302 C C . GLY A 1 173 ? -22.124 -3.106 -0.206 1.00 84.94 173 GLY A C 1
ATOM 1303 O O . GLY A 1 173 ? -22.705 -3.841 -0.993 1.00 84.94 173 GLY A O 1
ATOM 1304 N N . GLN A 1 174 ? -20.975 -2.510 -0.536 1.00 90.25 174 GLN A N 1
ATOM 1305 C CA . GLN A 1 174 ? -20.333 -2.665 -1.850 1.00 90.25 174 GLN A CA 1
ATOM 1306 C C . GLN A 1 174 ? -19.211 -3.686 -1.775 1.00 90.25 174 GLN A C 1
ATOM 1308 O O . GLN A 1 174 ? -18.403 -3.597 -0.865 1.00 90.25 174 GLN A O 1
ATOM 1313 N N . ASP A 1 175 ? -19.100 -4.623 -2.708 1.00 92.31 175 ASP A N 1
ATOM 1314 C CA . ASP A 1 175 ? -17.993 -5.589 -2.731 1.00 92.31 175 ASP A CA 1
ATOM 1315 C C . ASP A 1 175 ? -16.597 -4.900 -2.686 1.00 92.31 175 ASP A C 1
ATOM 1317 O O . ASP A 1 175 ? -16.384 -3.936 -3.428 1.00 92.31 175 ASP A O 1
ATOM 1321 N N . PRO A 1 176 ? -15.646 -5.344 -1.829 1.00 94.50 176 PRO A N 1
ATOM 1322 C CA . PRO A 1 176 ? -14.318 -4.731 -1.713 1.00 94.50 176 PRO A CA 1
ATOM 1323 C C . PRO A 1 176 ? -13.562 -4.644 -3.039 1.00 94.50 176 PRO A C 1
ATOM 1325 O O . PRO A 1 176 ? -12.957 -3.614 -3.324 1.00 94.50 176 PRO A O 1
ATOM 1328 N N . SER A 1 177 ? -13.637 -5.681 -3.874 1.00 94.50 177 SER A N 1
ATOM 1329 C CA . SER A 1 177 ? -12.961 -5.710 -5.171 1.00 94.50 177 SER A CA 1
ATOM 1330 C C . SER A 1 177 ? -13.560 -4.669 -6.115 1.00 94.50 177 SER A C 1
ATOM 1332 O O . SER A 1 177 ? -12.821 -3.944 -6.779 1.00 94.50 177 SER A O 1
ATOM 1334 N N . LYS A 1 178 ? -14.892 -4.506 -6.114 1.00 95.81 178 LYS A N 1
ATOM 1335 C CA . LYS A 1 178 ? -15.565 -3.443 -6.887 1.00 95.81 178 LYS A CA 1
ATOM 1336 C C . LYS A 1 178 ? -15.158 -2.038 -6.435 1.00 95.81 178 LYS A C 1
ATOM 1338 O O . LYS A 1 178 ? -15.048 -1.144 -7.270 1.00 95.81 178 LYS A O 1
ATOM 1343 N N . ILE A 1 179 ? -14.906 -1.836 -5.139 1.00 96.75 179 ILE A N 1
ATOM 1344 C CA . ILE A 1 179 ? -14.404 -0.555 -4.616 1.00 96.75 179 ILE A CA 1
ATOM 1345 C C . ILE A 1 179 ? -13.006 -0.254 -5.171 1.00 96.75 179 ILE A C 1
ATOM 1347 O O . ILE A 1 179 ? -12.755 0.878 -5.585 1.00 96.75 179 ILE A O 1
ATOM 1351 N N . LEU A 1 180 ? -12.108 -1.248 -5.210 1.00 97.25 180 LEU A N 1
ATOM 1352 C CA . LEU A 1 180 ? -10.765 -1.055 -5.766 1.00 97.25 180 LEU A CA 1
ATOM 1353 C C . LEU A 1 180 ? -10.816 -0.744 -7.266 1.00 97.25 180 LEU A C 1
ATOM 1355 O O . LEU A 1 180 ? -10.169 0.210 -7.687 1.00 97.25 180 LEU A O 1
ATOM 1359 N N . VAL A 1 181 ? -11.637 -1.468 -8.037 1.00 97.88 181 VAL A N 1
ATOM 1360 C CA . VAL A 1 181 ? -11.843 -1.201 -9.475 1.00 97.88 181 VAL A CA 1
ATOM 1361 C C . VAL A 1 181 ? -12.332 0.229 -9.699 1.00 97.88 181 VAL A C 1
ATOM 1363 O O . VAL A 1 181 ? -11.711 0.973 -10.452 1.00 97.88 181 VAL A O 1
ATOM 1366 N N . ARG A 1 182 ? -13.371 0.664 -8.970 1.00 97.50 182 ARG A N 1
ATOM 1367 C CA . ARG A 1 182 ? -13.877 2.041 -9.074 1.00 97.50 182 ARG A CA 1
ATOM 1368 C C . ARG A 1 182 ? -12.778 3.070 -8.804 1.00 97.50 182 ARG A C 1
ATOM 1370 O O . ARG A 1 182 ? -12.676 4.067 -9.508 1.00 97.50 182 ARG A O 1
ATOM 1377 N N . HIS A 1 183 ? -11.951 2.846 -7.786 1.00 97.44 183 HIS A N 1
ATOM 1378 C CA . HIS A 1 183 ? -10.862 3.760 -7.451 1.00 97.44 183 HIS A CA 1
ATOM 1379 C C . HIS A 1 183 ? -9.724 3.763 -8.489 1.00 97.44 183 HIS A C 1
ATOM 1381 O O . HIS A 1 183 ? -9.107 4.812 -8.684 1.00 97.44 183 HIS A O 1
ATOM 1387 N N . GLU A 1 184 ? -9.439 2.633 -9.145 1.00 98.25 184 GLU A N 1
ATOM 1388 C CA . GLU A 1 184 ? -8.512 2.578 -10.285 1.00 98.25 184 GLU A CA 1
ATOM 1389 C C . GLU A 1 184 ? -9.070 3.392 -11.464 1.00 98.25 184 GLU A C 1
ATOM 1391 O O . GLU A 1 184 ? -8.352 4.220 -12.031 1.00 98.25 184 GLU A O 1
ATOM 1396 N N . ASP A 1 185 ? -10.361 3.238 -11.769 1.00 98.06 185 ASP A N 1
ATOM 1397 C CA . ASP A 1 185 ? -11.044 3.968 -12.843 1.00 98.06 185 ASP A CA 1
ATOM 1398 C C . ASP A 1 185 ? -11.104 5.478 -12.580 1.00 98.06 185 ASP A C 1
A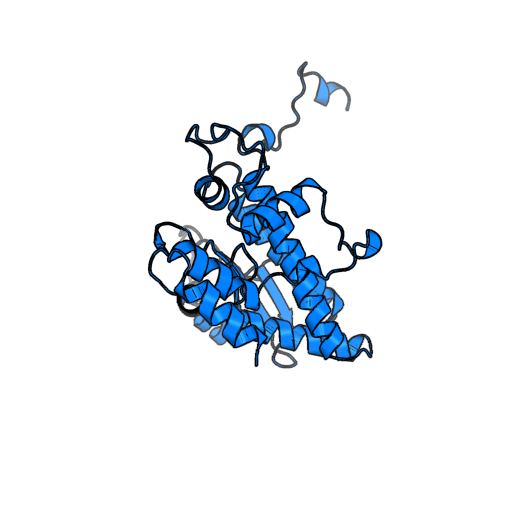TOM 1400 O O . ASP A 1 185 ? -10.850 6.275 -13.482 1.00 98.06 185 ASP A O 1
ATOM 1404 N N . GLU A 1 186 ? -11.366 5.896 -11.338 1.00 97.50 186 GLU A N 1
ATOM 1405 C CA . GLU A 1 186 ? -11.339 7.307 -10.934 1.00 97.50 186 GLU A CA 1
ATOM 1406 C C . GLU A 1 186 ? -9.969 7.955 -11.192 1.00 97.50 186 GLU A C 1
ATOM 1408 O O . GLU A 1 186 ? -9.903 9.068 -11.718 1.00 97.50 186 GLU A O 1
ATOM 1413 N N . LYS A 1 187 ? -8.867 7.270 -10.848 1.00 96.19 187 LYS A N 1
ATOM 1414 C CA . LYS A 1 187 ? -7.511 7.779 -11.115 1.00 96.19 187 LYS A CA 1
ATOM 1415 C C . LYS A 1 187 ? -7.198 7.782 -12.612 1.00 96.19 187 LYS A C 1
ATOM 1417 O O . LYS A 1 187 ? -6.661 8.770 -13.106 1.00 96.19 187 LYS A O 1
ATOM 1422 N N . LYS A 1 188 ? -7.562 6.728 -13.353 1.00 97.00 188 LYS A N 1
ATOM 1423 C CA . LYS A 1 188 ? -7.385 6.691 -14.817 1.00 97.00 188 LYS A CA 1
ATOM 1424 C C . LYS A 1 188 ? -8.122 7.840 -15.491 1.00 97.00 188 LYS A C 1
ATOM 1426 O O . LYS A 1 188 ? -7.506 8.576 -16.249 1.00 97.00 188 LYS A O 1
ATOM 1431 N N . LYS A 1 189 ? -9.396 8.050 -15.152 1.00 96.62 189 LYS A N 1
ATOM 1432 C CA . LYS A 1 189 ? -10.201 9.159 -15.679 1.00 96.62 189 LYS A CA 1
ATOM 1433 C C . LYS A 1 189 ? -9.556 10.520 -15.414 1.00 96.62 189 LYS A C 1
ATOM 1435 O O . LYS A 1 189 ? -9.716 11.429 -16.217 1.00 96.62 189 LYS A O 1
ATOM 1440 N N . LYS A 1 190 ? -8.846 10.665 -14.292 1.00 93.88 190 LYS A N 1
ATOM 1441 C CA . LYS A 1 190 ? -8.178 11.915 -13.931 1.00 93.88 190 LYS A CA 1
ATOM 1442 C C . LYS A 1 190 ? -6.864 12.151 -14.685 1.00 93.88 190 LYS A C 1
ATOM 1444 O O . LYS A 1 190 ? -6.589 13.294 -15.015 1.00 93.88 190 LYS A O 1
ATOM 1449 N N . TYR A 1 191 ? -6.051 11.118 -14.917 1.00 94.62 191 TYR A N 1
ATOM 1450 C CA . TYR A 1 191 ? -4.644 11.312 -15.307 1.00 94.62 191 TYR A CA 1
ATOM 1451 C C . TYR A 1 191 ? -4.201 10.598 -16.587 1.00 94.62 191 TYR A C 1
ATOM 1453 O O . TYR A 1 191 ? -3.139 10.918 -17.125 1.00 94.62 191 TYR A O 1
ATOM 1461 N N . LEU A 1 192 ? -4.957 9.604 -17.064 1.00 94.50 192 LEU A N 1
ATOM 1462 C CA . LEU A 1 192 ? -4.515 8.733 -18.154 1.00 94.50 192 LEU A CA 1
ATOM 1463 C C . LEU A 1 192 ? -4.308 9.516 -19.453 1.00 94.50 192 LEU A C 1
ATOM 1465 O O . LEU A 1 192 ? -3.248 9.391 -20.064 1.00 94.50 192 LEU A O 1
ATOM 1469 N N . ASP A 1 193 ? -5.276 10.347 -19.835 1.00 94.00 193 ASP A N 1
ATOM 1470 C CA . ASP A 1 193 ? -5.230 11.095 -21.095 1.00 94.00 193 ASP A CA 1
ATOM 1471 C C . ASP A 1 193 ? -4.055 12.085 -21.124 1.00 94.00 193 ASP A C 1
ATOM 1473 O O . ASP A 1 193 ? -3.274 12.094 -22.078 1.00 94.00 193 ASP A O 1
ATOM 1477 N N . ASP A 1 194 ? -3.845 12.838 -20.041 1.00 92.38 194 ASP A N 1
ATOM 1478 C CA . ASP A 1 194 ? -2.722 13.776 -19.894 1.00 92.38 194 ASP A CA 1
ATOM 1479 C C . ASP A 1 194 ? -1.355 13.067 -19.996 1.00 92.38 194 ASP A C 1
ATOM 1481 O O . ASP A 1 194 ? -0.418 13.549 -20.657 1.00 92.38 194 ASP A O 1
ATOM 1485 N N . CYS A 1 195 ? -1.244 11.874 -19.398 1.00 93.50 195 CYS A N 1
ATOM 1486 C CA . CYS A 1 195 ? -0.050 11.036 -19.490 1.00 93.50 195 CYS A CA 1
ATOM 1487 C C . CYS A 1 195 ? 0.185 10.536 -20.920 1.00 93.50 195 CYS A C 1
ATOM 1489 O O . CYS A 1 195 ? 1.305 10.657 -21.428 1.00 93.50 195 CYS A O 1
ATOM 1491 N N . LEU A 1 196 ? -0.852 10.017 -21.584 1.00 93.69 196 LEU A N 1
ATOM 1492 C CA . LEU A 1 196 ? -0.756 9.490 -22.947 1.00 93.69 196 LEU A CA 1
ATOM 1493 C C . LEU A 1 196 ? -0.356 10.579 -23.944 1.00 93.69 196 LEU A C 1
ATOM 1495 O O . LEU A 1 196 ? 0.537 10.359 -24.765 1.00 93.69 196 LEU A O 1
ATOM 1499 N N . GLN A 1 197 ? -0.928 11.778 -23.821 1.00 91.56 197 GLN A N 1
ATOM 1500 C CA . GLN A 1 197 ? -0.541 12.926 -24.642 1.00 91.56 197 GLN A CA 1
ATOM 1501 C C . GLN A 1 197 ? 0.922 13.353 -24.397 1.00 91.56 197 GLN A C 1
ATOM 1503 O O . GL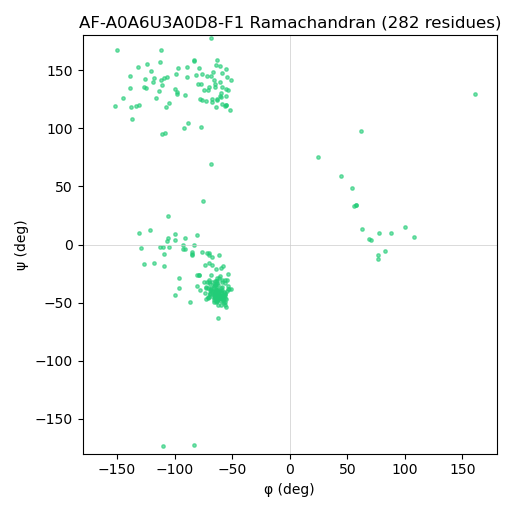N A 1 197 ? 1.599 13.804 -25.318 1.00 91.56 197 GLN A O 1
ATOM 1508 N N . SER A 1 198 ? 1.457 13.124 -23.191 1.00 87.88 198 SER A N 1
ATOM 1509 C CA . SER A 1 198 ? 2.881 13.319 -22.862 1.00 87.88 198 SER A CA 1
ATOM 1510 C C . SER A 1 198 ? 3.785 12.155 -23.300 1.00 87.88 198 SER A C 1
ATOM 1512 O O . SER A 1 198 ? 4.956 12.112 -22.914 1.00 87.88 198 SER A O 1
ATOM 1514 N N . ARG A 1 199 ? 3.264 11.176 -24.057 1.00 91.75 199 ARG A N 1
ATOM 1515 C CA . ARG A 1 199 ? 3.941 9.910 -24.407 1.00 91.75 199 ARG A CA 1
ATOM 1516 C C . ARG A 1 199 ? 4.409 9.112 -23.181 1.00 91.75 199 ARG A C 1
ATOM 1518 O O . ARG A 1 199 ? 5.439 8.432 -23.225 1.00 91.75 199 ARG A O 1
ATOM 1525 N N . ARG A 1 200 ? 3.662 9.194 -22.081 1.00 94.69 200 ARG A N 1
ATOM 1526 C CA . ARG A 1 200 ? 3.876 8.441 -20.838 1.00 94.69 200 ARG A CA 1
ATOM 1527 C C . ARG A 1 200 ? 2.735 7.450 -20.626 1.00 94.69 200 ARG A C 1
ATOM 1529 O O . ARG A 1 200 ? 1.643 7.610 -21.159 1.00 94.69 200 ARG A O 1
ATOM 1536 N N . GLN A 1 201 ? 3.000 6.406 -19.853 1.00 96.44 201 GLN A N 1
ATOM 1537 C CA . GLN A 1 201 ? 1.986 5.452 -19.402 1.00 96.44 201 GLN A CA 1
ATOM 1538 C C . GLN A 1 201 ? 1.532 5.836 -17.996 1.00 96.44 201 GLN A C 1
ATOM 1540 O O . GLN A 1 201 ? 2.316 6.399 -17.237 1.00 96.44 201 GLN A O 1
ATOM 1545 N N . PHE A 1 202 ? 0.295 5.507 -17.644 1.00 97.62 202 PHE A N 1
ATOM 1546 C CA . PHE A 1 202 ? -0.245 5.739 -16.309 1.00 97.62 202 PHE A CA 1
ATOM 1547 C C . PHE A 1 202 ? -0.775 4.432 -15.726 1.00 97.62 202 PHE A C 1
ATOM 1549 O O . PHE A 1 202 ? -1.474 3.683 -16.412 1.00 97.62 202 PHE A O 1
ATOM 1556 N N . THR A 1 203 ? -0.446 4.155 -14.468 1.00 98.25 203 THR A N 1
ATOM 1557 C CA . THR A 1 203 ? -0.900 2.959 -13.756 1.00 98.25 203 THR A CA 1
ATOM 1558 C C . THR A 1 203 ? -1.313 3.340 -12.336 1.00 98.25 203 THR A C 1
ATOM 1560 O O . THR A 1 203 ? -0.445 3.632 -11.511 1.00 98.25 203 THR A O 1
ATOM 1563 N N . PRO A 1 204 ? -2.617 3.336 -12.010 1.00 98.12 204 PRO A N 1
ATOM 1564 C CA . PRO A 1 204 ? -3.047 3.547 -10.636 1.00 98.12 204 PRO A CA 1
ATOM 1565 C C . PRO A 1 204 ? -2.679 2.332 -9.779 1.00 98.12 204 PRO A C 1
ATOM 1567 O O . PRO A 1 204 ? -2.911 1.191 -10.173 1.00 98.12 204 PRO A O 1
ATOM 1570 N N . LEU A 1 205 ? -2.134 2.576 -8.590 1.00 98.44 205 LEU A N 1
ATOM 1571 C CA . LEU A 1 205 ? -1.829 1.535 -7.612 1.00 98.44 205 LEU A CA 1
ATOM 1572 C C . LEU A 1 205 ? -2.774 1.671 -6.419 1.00 98.44 205 LEU A C 1
ATOM 1574 O O . LEU A 1 205 ? -2.561 2.468 -5.507 1.00 98.44 205 LEU A O 1
ATOM 1578 N N . VAL A 1 206 ? -3.861 0.913 -6.435 1.00 98.38 206 VAL A N 1
ATOM 1579 C CA . VAL A 1 206 ? -4.903 0.947 -5.415 1.00 98.38 206 VAL A CA 1
ATOM 1580 C C . VAL A 1 206 ? -4.807 -0.279 -4.514 1.00 98.38 206 VAL A C 1
ATOM 1582 O O . VAL A 1 206 ? -4.948 -1.423 -4.948 1.00 98.38 206 VAL A O 1
ATOM 1585 N N . PHE A 1 207 ? -4.639 -0.012 -3.224 1.00 97.94 207 PHE A N 1
ATOM 1586 C CA . PHE A 1 207 ? -4.576 -1.006 -2.164 1.00 97.94 207 PHE A CA 1
ATOM 1587 C C . PHE A 1 207 ? -5.675 -0.767 -1.133 1.00 97.94 207 PHE A C 1
ATOM 1589 O O . PHE A 1 207 ? -6.051 0.378 -0.863 1.00 97.94 207 PHE A O 1
ATOM 1596 N N . SER A 1 208 ? -6.171 -1.828 -0.504 1.00 96.62 208 SER A N 1
ATOM 1597 C CA . SER A 1 208 ? -6.916 -1.685 0.746 1.00 96.62 208 SER A CA 1
ATOM 1598 C C . SER A 1 208 ? -5.962 -1.593 1.943 1.00 96.62 208 SER A C 1
ATOM 1600 O O . SER A 1 208 ? -4.820 -2.049 1.881 1.00 96.62 208 SER A O 1
ATOM 1602 N N . VAL A 1 209 ? -6.438 -1.042 3.062 1.00 95.25 209 VAL A N 1
ATOM 1603 C CA . VAL A 1 209 ? -5.683 -0.993 4.332 1.00 95.25 209 VAL A CA 1
ATOM 1604 C C . VAL A 1 209 ? -5.235 -2.375 4.823 1.00 95.25 209 VAL A C 1
ATOM 1606 O O . VAL A 1 209 ? -4.191 -2.490 5.452 1.00 95.25 209 VAL A O 1
ATOM 1609 N N . ASP A 1 210 ? -5.996 -3.430 4.521 1.00 92.25 210 ASP A N 1
ATOM 1610 C CA . ASP A 1 210 ? -5.694 -4.805 4.926 1.00 92.25 210 ASP A CA 1
ATOM 1611 C C . ASP A 1 210 ? -4.884 -5.601 3.889 1.00 92.25 210 ASP A C 1
ATOM 1613 O O . ASP A 1 210 ? -4.519 -6.743 4.166 1.00 92.25 210 ASP A O 1
ATOM 1617 N N . GLY A 1 211 ? -4.544 -5.011 2.736 1.00 94.44 211 GLY A N 1
ATOM 1618 C CA . GLY A 1 211 ? -3.593 -5.591 1.782 1.00 94.44 211 GLY A CA 1
ATOM 1619 C C . GLY A 1 211 ? -4.166 -6.145 0.480 1.00 94.44 211 GLY A C 1
ATOM 1620 O O . GLY A 1 211 ? -3.410 -6.750 -0.280 1.00 94.44 211 GLY A O 1
ATOM 1621 N N . MET A 1 212 ? -5.460 -5.972 0.196 1.00 95.56 212 MET A N 1
ATOM 1622 C CA . MET A 1 212 ? -6.001 -6.292 -1.127 1.00 95.56 212 MET A CA 1
ATOM 1623 C C . MET A 1 212 ? -5.422 -5.344 -2.170 1.00 95.56 212 MET A C 1
ATOM 1625 O O . MET A 1 212 ? -5.157 -4.177 -1.887 1.00 95.56 212 MET A O 1
ATOM 1629 N N . GLN A 1 213 ? -5.269 -5.848 -3.388 1.00 96.69 213 GLN A N 1
ATOM 1630 C CA . GLN A 1 213 ? -4.707 -5.112 -4.513 1.00 96.69 213 GLN A CA 1
ATOM 1631 C C . GLN A 1 213 ? -5.761 -5.008 -5.610 1.00 96.69 213 GLN A C 1
ATOM 1633 O O . GLN A 1 213 ? -6.470 -5.979 -5.876 1.00 96.69 213 GLN A O 1
ATOM 1638 N N . GLY A 1 214 ? -5.853 -3.848 -6.256 1.00 97.50 214 GLY A N 1
ATOM 1639 C CA . GLY A 1 214 ? -6.621 -3.714 -7.488 1.00 97.50 214 GLY A CA 1
ATOM 1640 C C . GLY A 1 214 ? -5.975 -4.471 -8.657 1.00 97.50 214 GLY A C 1
ATOM 1641 O O . GLY A 1 214 ? -4.910 -5.093 -8.523 1.00 97.50 214 GLY A O 1
ATOM 1642 N N . ASN A 1 215 ? -6.623 -4.443 -9.819 1.00 97.81 215 ASN A N 1
ATOM 1643 C CA . ASN A 1 215 ? -6.195 -5.225 -10.977 1.00 97.81 215 ASN A CA 1
ATOM 1644 C C . ASN A 1 215 ? -4.898 -4.668 -11.576 1.00 97.81 215 ASN A C 1
ATOM 1646 O O . ASN A 1 215 ? -3.951 -5.425 -11.808 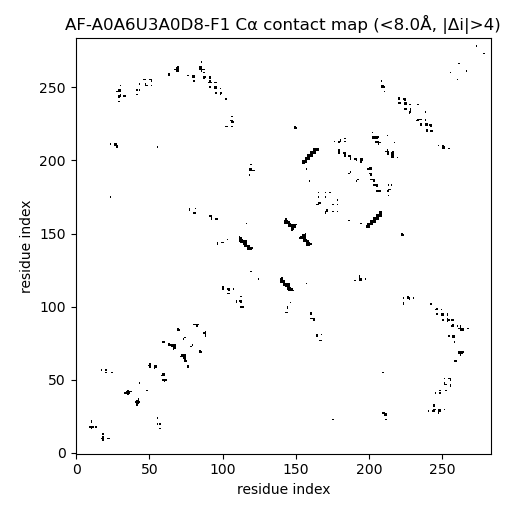1.00 97.81 215 ASN A O 1
ATOM 1650 N N . GLU A 1 216 ? -4.827 -3.347 -11.756 1.00 98.25 216 GLU A N 1
ATOM 1651 C CA . GLU A 1 216 ? -3.620 -2.653 -12.230 1.00 98.25 216 GLU A CA 1
ATOM 1652 C C . GLU A 1 216 ? -2.468 -2.840 -11.245 1.00 98.25 216 GLU A C 1
ATOM 1654 O O . GLU A 1 216 ? -1.338 -3.151 -11.626 1.00 98.25 216 GLU A O 1
ATOM 1659 N N . SER A 1 217 ? -2.788 -2.755 -9.956 1.00 98.19 217 SER A N 1
ATOM 1660 C CA . SER A 1 217 ? -1.838 -2.948 -8.857 1.00 98.19 217 SER A CA 1
ATOM 1661 C C . SER A 1 217 ? -1.231 -4.352 -8.875 1.00 98.19 217 SER A C 1
ATOM 1663 O O . SER A 1 217 ? -0.013 -4.522 -8.788 1.00 98.19 217 SER A O 1
ATOM 1665 N N . THR A 1 218 ? -2.074 -5.370 -9.067 1.00 98.12 218 THR A N 1
ATOM 1666 C CA . THR A 1 218 ? -1.655 -6.772 -9.177 1.00 98.12 218 THR A CA 1
ATOM 1667 C C . THR A 1 218 ? -0.777 -6.993 -10.409 1.00 98.12 218 THR A C 1
ATOM 1669 O O . THR A 1 218 ? 0.257 -7.667 -10.324 1.00 98.12 218 THR A O 1
ATOM 1672 N N . ALA A 1 219 ? -1.164 -6.430 -11.557 1.00 98.50 219 ALA A N 1
ATOM 1673 C CA . ALA A 1 219 ? -0.392 -6.524 -12.792 1.00 98.50 219 ALA A CA 1
ATOM 1674 C C . ALA A 1 219 ? 0.984 -5.857 -12.639 1.00 98.50 219 ALA A C 1
ATOM 1676 O O . ALA A 1 219 ? 2.003 -6.457 -12.998 1.00 98.50 219 ALA A O 1
ATOM 1677 N N . ALA A 1 220 ? 1.033 -4.663 -12.043 1.00 98.56 220 ALA A N 1
ATOM 1678 C CA . ALA A 1 220 ? 2.269 -3.938 -11.779 1.00 98.56 220 ALA A CA 1
ATOM 1679 C C . ALA A 1 220 ? 3.186 -4.722 -10.829 1.00 98.56 220 ALA A C 1
ATOM 1681 O O . ALA A 1 220 ? 4.366 -4.902 -11.127 1.00 98.56 220 ALA A O 1
ATOM 1682 N N . CYS A 1 221 ? 2.652 -5.284 -9.739 1.00 98.44 221 CYS A N 1
ATOM 1683 C CA . CYS A 1 221 ? 3.426 -6.116 -8.811 1.00 98.44 221 CYS A CA 1
ATOM 1684 C C . CYS A 1 221 ? 4.029 -7.352 -9.498 1.00 98.44 221 CYS A C 1
ATOM 1686 O O . CYS A 1 221 ? 5.192 -7.687 -9.267 1.00 98.44 221 CYS A O 1
ATOM 1688 N N . ARG A 1 222 ? 3.268 -8.024 -10.374 1.00 98.50 222 ARG A N 1
ATOM 1689 C CA . ARG A 1 222 ? 3.760 -9.167 -11.167 1.00 98.50 222 ARG A CA 1
ATOM 1690 C C . ARG A 1 222 ? 4.861 -8.747 -12.139 1.00 98.50 222 ARG A C 1
ATOM 1692 O O . ARG A 1 222 ? 5.896 -9.407 -12.220 1.00 98.50 222 ARG A O 1
ATOM 1699 N N . ARG A 1 223 ? 4.680 -7.626 -12.842 1.00 98.50 223 ARG A N 1
ATOM 1700 C CA . ARG A 1 223 ? 5.693 -7.085 -13.758 1.00 98.50 223 ARG A CA 1
ATOM 1701 C C . ARG A 1 223 ? 6.984 -6.721 -13.024 1.00 98.50 223 ARG A C 1
ATOM 1703 O O . ARG A 1 223 ? 8.064 -7.075 -13.499 1.00 98.50 223 ARG A O 1
ATOM 1710 N N . LEU A 1 224 ? 6.869 -6.077 -11.863 1.00 98.56 224 LEU A N 1
ATOM 1711 C CA . LEU A 1 224 ? 7.991 -5.724 -10.997 1.00 98.56 224 LEU A CA 1
ATOM 1712 C C . LEU A 1 224 ? 8.734 -6.969 -10.498 1.00 98.56 224 LEU A C 1
ATOM 1714 O O . LEU A 1 224 ? 9.956 -7.046 -10.619 1.00 98.56 224 LEU A O 1
ATOM 1718 N N . ALA A 1 225 ? 8.001 -7.980 -10.024 1.00 98.44 225 ALA A N 1
ATOM 1719 C CA . ALA A 1 225 ? 8.574 -9.260 -9.615 1.00 98.44 225 ALA A CA 1
ATOM 1720 C C . ALA A 1 225 ? 9.308 -9.964 -10.768 1.00 98.44 225 ALA A C 1
ATOM 1722 O O . ALA A 1 225 ? 10.365 -10.551 -10.549 1.00 98.44 225 ALA A O 1
ATOM 1723 N N . SER A 1 226 ? 8.789 -9.881 -11.996 1.00 98.44 226 SER A N 1
ATOM 1724 C CA . SER A 1 226 ? 9.458 -10.401 -13.195 1.00 98.44 226 SER A CA 1
ATOM 1725 C C . SER A 1 226 ? 10.765 -9.654 -13.496 1.00 98.44 226 SER A C 1
ATOM 1727 O O . SER A 1 226 ? 11.782 -10.304 -13.738 1.00 98.44 226 SER A O 1
ATOM 1729 N N . SER A 1 227 ? 10.786 -8.317 -13.401 1.00 98.25 227 SER A N 1
ATOM 1730 C CA . SER A 1 227 ? 12.027 -7.534 -13.545 1.00 98.25 227 SER A CA 1
ATOM 1731 C C . SER A 1 227 ? 13.069 -7.896 -12.484 1.00 98.25 227 SER A C 1
ATOM 1733 O O . SER A 1 227 ? 14.234 -8.104 -12.817 1.00 98.25 227 SER A O 1
ATOM 1735 N N . LEU A 1 228 ? 12.660 -8.018 -11.216 1.00 98.00 228 LEU A N 1
ATOM 1736 C CA . LEU A 1 228 ? 13.553 -8.432 -10.130 1.00 98.00 228 LEU A CA 1
ATOM 1737 C C . LEU A 1 228 ? 14.081 -9.852 -10.338 1.00 98.00 228 LEU A C 1
ATOM 1739 O O . LEU A 1 228 ? 15.270 -10.092 -10.156 1.00 98.00 228 LEU A O 1
ATOM 1743 N N . ALA A 1 229 ? 13.220 -10.785 -10.751 1.00 98.38 229 ALA A N 1
ATOM 1744 C CA . ALA A 1 229 ? 13.608 -12.165 -11.029 1.00 98.38 229 ALA A CA 1
ATOM 1745 C C . ALA A 1 229 ? 14.690 -12.239 -12.114 1.00 98.38 229 ALA A C 1
ATOM 1747 O O . ALA A 1 229 ? 15.688 -12.934 -11.927 1.00 98.38 229 ALA A O 1
ATOM 1748 N N . ALA A 1 230 ? 14.530 -11.469 -13.195 1.00 97.44 230 ALA A N 1
ATOM 1749 C CA . ALA A 1 230 ? 15.527 -11.363 -14.254 1.00 97.44 230 ALA A CA 1
ATOM 1750 C C . ALA A 1 230 ? 16.832 -10.709 -13.764 1.00 97.44 230 ALA A C 1
ATOM 1752 O O . ALA A 1 230 ? 17.916 -11.203 -14.059 1.00 97.44 230 ALA A O 1
ATOM 1753 N N . LYS A 1 231 ? 16.758 -9.624 -12.984 1.00 97.25 231 LYS A N 1
ATOM 1754 C CA . LYS A 1 231 ? 17.952 -8.916 -12.493 1.00 97.25 231 LYS A CA 1
ATOM 1755 C C . LYS A 1 231 ? 18.743 -9.728 -11.466 1.00 97.25 231 LYS A C 1
ATOM 1757 O O . LYS A 1 231 ? 19.966 -9.735 -11.501 1.00 97.25 231 LYS A O 1
ATOM 1762 N N . TRP A 1 232 ? 18.056 -10.401 -10.546 1.00 97.44 232 TRP A N 1
ATOM 1763 C CA . TRP A 1 232 ? 18.680 -11.153 -9.453 1.00 97.44 232 TRP A CA 1
ATOM 1764 C C . TRP A 1 232 ? 18.913 -12.629 -9.780 1.00 97.44 232 TRP A C 1
ATOM 1766 O O . TRP A 1 232 ? 19.471 -13.339 -8.947 1.00 97.44 232 TRP A O 1
ATOM 1776 N N . GLN A 1 233 ? 18.478 -13.095 -10.957 1.00 97.75 233 GLN A N 1
ATOM 1777 C CA . GLN 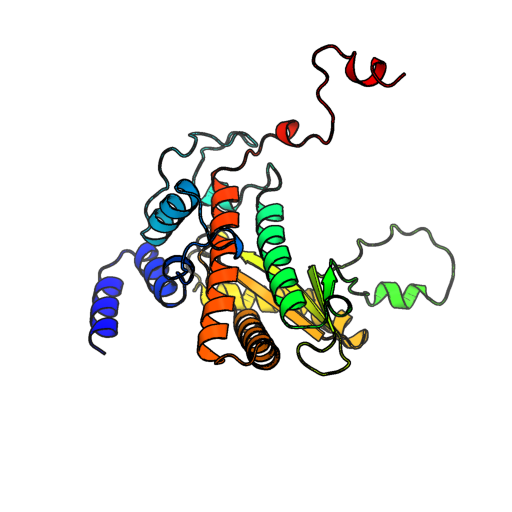A 1 233 ? 18.579 -14.496 -11.381 1.00 97.75 233 GLN A CA 1
ATOM 1778 C C . GLN A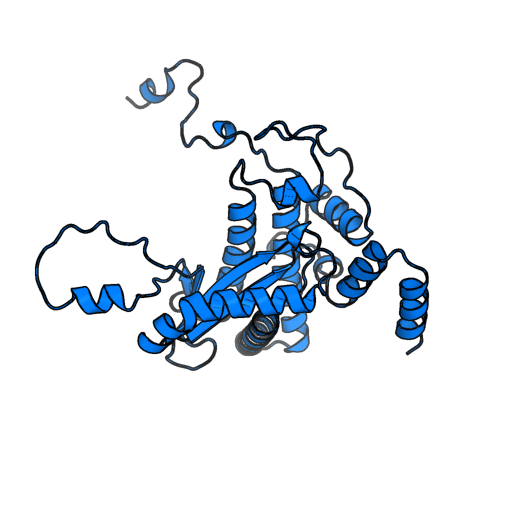 1 233 ? 17.951 -15.449 -10.347 1.00 97.75 233 GLN A C 1
ATOM 1780 O O . GLN A 1 233 ? 18.548 -16.427 -9.895 1.00 97.75 233 GLN A O 1
ATOM 1785 N N . ARG A 1 234 ? 16.723 -15.128 -9.917 1.00 97.69 234 ARG A N 1
ATOM 1786 C CA . ARG A 1 234 ? 15.960 -15.888 -8.912 1.00 97.69 234 ARG A CA 1
ATOM 1787 C C . ARG A 1 234 ? 14.596 -16.323 -9.463 1.00 97.69 234 ARG A C 1
ATOM 1789 O O . ARG A 1 234 ? 14.058 -15.647 -10.337 1.00 97.69 234 ARG A O 1
ATOM 1796 N N . PRO A 1 235 ? 13.978 -17.396 -8.930 1.00 98.19 235 PRO A N 1
ATOM 1797 C CA . PRO A 1 235 ? 12.680 -17.862 -9.414 1.00 98.19 235 PRO A CA 1
ATOM 1798 C C . PRO A 1 235 ? 11.578 -16.804 -9.279 1.00 98.19 235 PRO A C 1
ATOM 1800 O O . PRO A 1 235 ? 11.348 -16.264 -8.193 1.00 98.19 235 PRO A O 1
ATOM 1803 N N . TYR A 1 236 ? 10.832 -16.572 -10.361 1.00 97.88 236 TYR A N 1
ATOM 1804 C CA . TYR A 1 236 ? 9.732 -15.601 -10.411 1.00 97.88 236 TYR A CA 1
ATOM 1805 C C . TYR A 1 236 ? 8.694 -15.790 -9.293 1.00 97.88 236 TYR A C 1
ATOM 1807 O O . TYR A 1 236 ? 8.229 -14.814 -8.704 1.00 97.88 236 TYR A O 1
ATOM 1815 N N . SER A 1 237 ? 8.368 -17.038 -8.942 1.00 96.56 237 SER A N 1
ATOM 1816 C CA . SER A 1 237 ? 7.413 -17.354 -7.870 1.00 96.56 237 SER A CA 1
ATOM 1817 C C . SER A 1 237 ? 7.865 -16.834 -6.501 1.00 96.56 237 SER A C 1
ATOM 1819 O O . SER A 1 237 ? 7.057 -16.284 -5.751 1.00 96.56 237 SER A O 1
ATOM 1821 N N . LYS A 1 238 ? 9.165 -16.933 -6.191 1.00 95.69 238 LYS A N 1
ATOM 1822 C CA . LYS A 1 238 ? 9.749 -16.401 -4.950 1.00 95.69 238 LYS A CA 1
ATOM 1823 C C . LYS A 1 238 ? 9.721 -14.876 -4.940 1.00 95.69 238 LYS A C 1
ATOM 1825 O O . LYS A 1 238 ? 9.386 -14.284 -3.920 1.00 95.69 238 LYS A O 1
ATOM 1830 N N . LEU A 1 239 ? 9.991 -14.248 -6.083 1.00 97.06 239 LEU A N 1
ATOM 1831 C CA . LEU A 1 239 ? 9.989 -12.790 -6.218 1.00 97.06 239 LEU A CA 1
ATOM 1832 C C . LEU A 1 239 ? 8.577 -12.199 -6.168 1.00 97.06 239 LEU A C 1
ATOM 1834 O O . LEU A 1 239 ? 8.384 -11.126 -5.604 1.00 97.06 239 LEU A O 1
ATOM 1838 N N . CYS A 1 240 ? 7.569 -12.927 -6.654 1.00 96.69 240 CYS A N 1
ATOM 1839 C CA . CYS A 1 240 ? 6.168 -12.581 -6.422 1.00 96.69 240 CYS A CA 1
ATOM 1840 C C . CYS A 1 240 ? 5.834 -12.555 -4.928 1.00 96.69 240 CYS A C 1
ATOM 1842 O O . CYS A 1 240 ? 5.186 -11.620 -4.465 1.00 96.69 240 CYS A O 1
ATOM 1844 N N . GLY A 1 241 ? 6.269 -13.577 -4.182 1.00 94.69 241 GLY A N 1
ATOM 1845 C CA . GLY A 1 241 ? 6.111 -13.621 -2.729 1.00 94.69 241 GLY A CA 1
ATOM 1846 C C . GLY A 1 241 ? 6.815 -12.447 -2.053 1.00 94.69 241 GLY A C 1
ATOM 1847 O O . GLY A 1 241 ? 6.189 -11.729 -1.283 1.00 94.69 241 GLY A O 1
ATOM 1848 N N . PHE A 1 242 ? 8.071 -12.192 -2.422 1.00 95.25 242 PHE A N 1
ATOM 1849 C CA . PHE A 1 242 ? 8.870 -11.086 -1.896 1.00 95.25 242 PHE A CA 1
ATOM 1850 C C . PHE A 1 242 ? 8.190 -9.720 -2.082 1.00 95.25 242 PHE A C 1
ATOM 1852 O O . PHE A 1 242 ? 7.968 -9.023 -1.095 1.00 95.25 242 PHE A O 1
ATOM 1859 N N . VAL A 1 243 ? 7.790 -9.362 -3.311 1.00 96.62 243 VAL A N 1
ATOM 1860 C CA . VAL A 1 243 ? 7.118 -8.078 -3.598 1.00 96.62 243 VAL A CA 1
ATOM 1861 C C . VAL A 1 243 ? 5.815 -7.948 -2.805 1.00 96.62 243 VAL A C 1
ATOM 1863 O O . VAL A 1 243 ? 5.564 -6.908 -2.196 1.00 96.62 243 VAL A O 1
ATOM 1866 N N . ARG A 1 244 ? 4.996 -9.011 -2.756 1.00 95.44 244 ARG A N 1
ATOM 1867 C CA . ARG A 1 244 ? 3.742 -9.000 -1.984 1.00 95.44 244 ARG A CA 1
ATOM 1868 C C . ARG A 1 244 ? 3.992 -8.828 -0.490 1.00 95.44 244 ARG A C 1
ATOM 1870 O O . ARG A 1 244 ? 3.299 -8.036 0.137 1.00 95.44 244 ARG A O 1
ATOM 1877 N N . SER A 1 245 ? 4.958 -9.547 0.080 1.00 95.38 245 SER A N 1
ATOM 1878 C CA . SER A 1 245 ? 5.292 -9.444 1.502 1.00 95.38 245 SER A CA 1
ATOM 1879 C C . SER A 1 245 ? 5.801 -8.049 1.853 1.00 95.38 245 SER A C 1
ATOM 1881 O O . SER A 1 245 ? 5.334 -7.476 2.830 1.00 95.38 245 SER A O 1
ATOM 1883 N N . ARG A 1 246 ? 6.682 -7.467 1.032 1.00 96.31 246 ARG A N 1
ATOM 1884 C CA . ARG A 1 246 ? 7.221 -6.112 1.222 1.00 96.31 246 ARG A CA 1
ATOM 1885 C C . ARG A 1 246 ? 6.126 -5.039 1.232 1.00 96.31 246 ARG A C 1
ATOM 1887 O O . ARG A 1 246 ? 5.996 -4.315 2.215 1.00 96.31 246 ARG A O 1
ATOM 1894 N N . LEU A 1 247 ? 5.261 -5.015 0.216 1.00 96.94 247 LEU A N 1
ATOM 1895 C CA . LEU A 1 247 ? 4.124 -4.083 0.172 1.00 96.94 247 LEU A CA 1
ATOM 1896 C C . LEU A 1 247 ? 3.122 -4.333 1.306 1.00 96.94 247 LEU A C 1
ATOM 1898 O O . LEU A 1 247 ? 2.588 -3.395 1.895 1.00 96.94 247 LEU A O 1
ATOM 1902 N N . SER A 1 248 ? 2.883 -5.599 1.653 1.00 96.75 248 SER A N 1
ATOM 1903 C CA . SER A 1 248 ? 1.989 -5.952 2.754 1.00 96.75 248 SER A CA 1
ATOM 1904 C C . SER A 1 248 ? 2.523 -5.491 4.113 1.00 96.75 248 SER A C 1
ATOM 1906 O O . SER A 1 248 ? 1.721 -5.113 4.963 1.00 96.75 248 SER A O 1
ATOM 1908 N N . LEU A 1 249 ? 3.840 -5.518 4.329 1.00 97.25 249 LEU A N 1
ATOM 1909 C CA . LEU A 1 249 ? 4.480 -4.996 5.537 1.00 97.25 249 LEU A CA 1
ATOM 1910 C C . LEU A 1 249 ? 4.393 -3.468 5.596 1.00 97.25 249 LEU A C 1
ATOM 1912 O O . LEU A 1 249 ? 4.052 -2.929 6.646 1.00 97.25 249 LEU A O 1
ATOM 1916 N N . ALA A 1 250 ? 4.616 -2.776 4.473 1.00 97.12 250 ALA A N 1
ATOM 1917 C CA . ALA A 1 250 ? 4.424 -1.327 4.393 1.00 97.12 250 ALA A CA 1
ATOM 1918 C C . ALA A 1 250 ? 2.983 -0.931 4.754 1.00 97.12 250 ALA A C 1
ATOM 1920 O O . ALA A 1 250 ? 2.776 -0.047 5.579 1.00 97.12 250 ALA A O 1
ATOM 1921 N N . LEU A 1 251 ? 1.977 -1.649 4.239 1.00 97.62 251 LEU A N 1
ATOM 1922 C CA . LEU A 1 251 ? 0.570 -1.418 4.593 1.00 97.62 251 LEU A CA 1
ATOM 1923 C C . LEU A 1 251 ? 0.273 -1.665 6.079 1.00 97.62 251 LEU A C 1
ATOM 1925 O O . LEU A 1 251 ? -0.496 -0.909 6.676 1.00 97.62 251 LEU A O 1
ATOM 1929 N N . VAL A 1 252 ? 0.889 -2.682 6.689 1.00 97.31 252 VAL A N 1
ATOM 1930 C CA . VAL A 1 252 ? 0.773 -2.952 8.132 1.00 97.31 252 VAL A CA 1
ATOM 1931 C C . VAL A 1 252 ? 1.331 -1.792 8.954 1.00 97.31 252 VAL A C 1
ATOM 1933 O O . VAL A 1 252 ? 0.618 -1.255 9.805 1.00 97.31 252 VAL A O 1
ATOM 1936 N N . ARG A 1 253 ? 2.561 -1.355 8.668 1.00 96.81 253 ARG A N 1
ATOM 1937 C CA . ARG A 1 253 ? 3.195 -0.214 9.352 1.00 96.81 253 ARG A CA 1
ATOM 1938 C C . ARG A 1 253 ? 2.366 1.052 9.195 1.00 96.81 253 ARG A C 1
ATOM 1940 O O . ARG A 1 253 ? 2.034 1.719 10.169 1.00 96.81 253 ARG A O 1
ATOM 1947 N N . ALA A 1 254 ? 1.933 1.326 7.971 1.00 96.69 254 ALA A N 1
ATOM 1948 C CA . ALA A 1 254 ? 1.148 2.498 7.625 1.00 96.69 254 ALA A CA 1
ATOM 1949 C C . ALA A 1 254 ? -0.248 2.504 8.290 1.00 96.69 254 ALA A C 1
ATOM 1951 O O . ALA A 1 254 ? -0.767 3.553 8.685 1.00 96.69 254 ALA A O 1
ATOM 1952 N N . THR A 1 255 ? -0.853 1.326 8.464 1.00 96.62 255 THR A N 1
ATOM 1953 C CA . THR A 1 255 ? -2.106 1.142 9.212 1.00 96.62 255 THR A CA 1
ATOM 1954 C C . THR A 1 255 ? -1.888 1.336 10.709 1.00 96.62 255 THR A C 1
ATOM 1956 O O . THR A 1 255 ? -2.657 2.063 11.337 1.00 96.62 255 THR A O 1
ATOM 1959 N N . SER A 1 256 ? -0.823 0.759 11.270 1.00 96.12 256 SER A N 1
ATOM 1960 C CA . SER A 1 256 ? -0.435 0.953 12.672 1.00 96.12 256 SER A CA 1
ATOM 1961 C C . SER A 1 256 ? -0.174 2.429 12.983 1.00 96.12 256 SER A C 1
ATOM 1963 O O . SER A 1 256 ? -0.734 2.974 13.933 1.00 96.12 256 SER A O 1
ATOM 1965 N N . LEU A 1 257 ? 0.548 3.131 12.104 1.00 95.44 257 LEU A N 1
ATOM 1966 C CA . LEU A 1 257 ? 0.766 4.574 12.180 1.00 95.44 257 LEU A CA 1
ATOM 1967 C C . LEU A 1 257 ? -0.560 5.348 12.208 1.00 95.44 257 LEU A C 1
ATOM 1969 O O . LEU A 1 257 ? -0.729 6.269 13.005 1.00 95.44 257 LEU A O 1
ATOM 1973 N N . CYS A 1 258 ? -1.541 4.952 11.393 1.00 96.12 258 CYS A N 1
ATOM 1974 C CA . CYS A 1 258 ? -2.879 5.537 11.450 1.00 96.12 258 CYS A CA 1
ATOM 1975 C C . CYS A 1 258 ? -3.634 5.209 12.741 1.00 96.12 258 CYS A C 1
ATOM 1977 O O . CYS A 1 258 ? -4.618 5.873 13.027 1.00 96.12 258 CYS A O 1
ATOM 1979 N N . LEU A 1 259 ? -3.261 4.213 13.533 1.00 95.94 259 LEU A N 1
ATOM 1980 C CA . LEU A 1 259 ? -3.943 3.915 14.796 1.00 95.94 259 LEU A CA 1
ATOM 1981 C C . LEU A 1 259 ? -3.234 4.542 15.995 1.00 95.94 259 LEU A C 1
ATOM 1983 O O . LEU A 1 259 ? -3.908 5.036 16.897 1.00 95.94 259 LEU A O 1
ATOM 1987 N N . ARG A 1 260 ? -1.901 4.568 15.967 1.00 94.62 260 ARG A N 1
ATOM 1988 C CA . ARG A 1 260 ? -1.032 4.906 17.100 1.00 94.62 260 ARG A CA 1
ATOM 1989 C C . ARG A 1 260 ? -0.331 6.255 16.967 1.00 94.62 260 ARG A C 1
ATOM 1991 O O . ARG A 1 260 ? 0.117 6.805 17.964 1.00 94.62 260 ARG A O 1
ATOM 1998 N N . GLY A 1 261 ? -0.243 6.803 15.758 1.00 92.81 261 GLY A N 1
ATOM 1999 C CA . GLY A 1 261 ? 0.422 8.079 15.517 1.00 92.81 261 GLY A CA 1
ATOM 2000 C C . GLY A 1 261 ? -0.302 9.251 16.181 1.00 92.81 261 GLY A C 1
ATOM 2001 O O . GLY A 1 261 ? -1.536 9.322 16.156 1.00 92.81 261 GLY A O 1
ATOM 2002 N N . SER A 1 262 ? 0.475 10.195 16.719 1.00 91.38 262 SER A N 1
ATOM 2003 C CA . SER A 1 262 ? -0.067 11.449 17.250 1.00 91.38 262 SER A CA 1
ATOM 2004 C C . SER A 1 262 ? -0.684 12.289 16.133 1.00 91.38 262 SER A C 1
ATOM 2006 O O . SER A 1 262 ? -0.140 12.386 15.019 1.00 91.38 262 SER A O 1
ATOM 2008 N N . ARG A 1 263 ? -1.841 12.878 16.446 1.00 92.06 263 ARG A N 1
ATOM 2009 C CA . ARG A 1 263 ? -2.587 13.792 15.574 1.00 92.06 263 ARG A CA 1
ATOM 2010 C C . ARG A 1 263 ? -2.574 15.229 16.048 1.00 92.06 263 ARG A C 1
ATOM 2012 O O . ARG A 1 263 ? -3.156 16.071 15.358 1.00 92.06 263 ARG A O 1
ATOM 2019 N N . ASP A 1 264 ? -1.944 15.482 17.185 1.00 85.12 264 ASP A N 1
ATOM 2020 C CA . ASP A 1 264 ? -1.678 16.823 17.663 1.00 85.12 264 ASP A CA 1
ATOM 2021 C C . ASP A 1 264 ? -0.829 17.576 16.617 1.00 85.12 264 ASP A C 1
ATOM 2023 O O . ASP A 1 264 ? 0.252 17.106 16.242 1.00 85.12 264 ASP A O 1
ATOM 2027 N N . PRO A 1 265 ? -1.312 18.714 16.086 1.00 70.94 265 PRO A N 1
ATOM 2028 C CA . PRO A 1 265 ? -0.542 19.544 15.167 1.00 70.94 265 PRO A CA 1
ATOM 2029 C C . PRO A 1 265 ? 0.780 20.047 15.765 1.00 70.94 265 PRO A C 1
ATOM 2031 O O . PRO A 1 265 ? 1.741 20.227 15.018 1.00 70.94 265 PRO A O 1
ATOM 2034 N N . THR A 1 266 ? 0.843 20.258 17.085 1.00 71.19 266 THR A N 1
ATOM 2035 C CA . THR A 1 266 ? 2.030 20.796 17.771 1.00 71.19 266 THR A CA 1
ATOM 2036 C C . THR A 1 266 ? 3.191 19.809 17.768 1.00 71.19 266 THR A C 1
ATOM 2038 O O . THR A 1 266 ? 4.330 20.209 17.546 1.00 71.19 266 THR A O 1
ATOM 2041 N N . ALA A 1 267 ? 2.903 18.506 17.848 1.00 63.03 267 ALA A N 1
ATOM 2042 C CA . ALA A 1 267 ? 3.900 17.437 17.763 1.00 63.03 267 ALA A CA 1
ATOM 2043 C C . ALA A 1 267 ? 4.660 17.400 16.420 1.00 63.03 267 ALA A C 1
ATOM 2045 O O . ALA A 1 267 ? 5.604 16.628 16.264 1.00 63.03 267 ALA A O 1
ATOM 2046 N N . ARG A 1 268 ? 4.225 18.183 15.422 1.00 61.75 268 ARG A N 1
ATOM 2047 C CA . ARG A 1 268 ? 4.796 18.230 14.068 1.00 61.75 268 ARG A CA 1
ATOM 2048 C C . ARG A 1 268 ? 5.089 19.643 13.583 1.00 61.75 268 ARG A C 1
ATOM 2050 O O . ARG A 1 268 ? 5.361 19.819 12.395 1.00 61.75 268 ARG A O 1
ATOM 2057 N N . ALA A 1 269 ? 4.998 20.643 14.458 1.00 64.56 269 ALA A N 1
ATOM 2058 C CA . ALA A 1 269 ? 5.427 21.980 14.099 1.00 64.56 269 ALA A CA 1
ATOM 2059 C C . ALA A 1 269 ? 6.923 21.908 13.727 1.00 64.56 269 ALA A C 1
ATOM 2061 O O . ALA A 1 269 ? 7.707 21.377 14.515 1.00 64.56 269 ALA A O 1
ATOM 2062 N N . PRO A 1 270 ? 7.349 22.401 12.547 1.0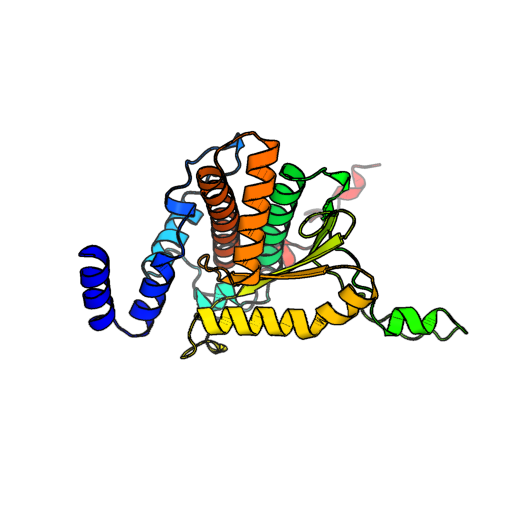0 63.00 270 PRO A N 1
ATOM 2063 C CA . PRO A 1 270 ? 8.754 22.405 12.130 1.00 63.00 270 PRO A CA 1
ATOM 2064 C C . PRO A 1 270 ? 9.539 23.499 12.875 1.00 63.00 270 PRO A C 1
ATOM 2066 O O . PRO A 1 270 ? 10.372 24.199 12.306 1.00 63.00 270 PRO A O 1
ATOM 2069 N N . THR A 1 271 ? 9.212 23.701 14.146 1.00 63.84 271 THR A N 1
ATOM 2070 C CA . THR A 1 271 ? 9.763 24.718 15.024 1.00 63.84 271 THR A CA 1
ATOM 2071 C C . THR A 1 271 ? 10.494 24.009 16.143 1.00 63.84 271 THR A C 1
ATOM 2073 O O . THR A 1 271 ? 9.922 23.166 16.835 1.00 63.84 271 THR A O 1
ATOM 2076 N N . PHE A 1 272 ? 11.755 24.366 16.344 1.00 64.62 272 PHE A N 1
ATOM 2077 C CA . PHE A 1 272 ? 12.476 23.959 17.537 1.00 64.62 272 PHE A CA 1
ATOM 2078 C C . PHE A 1 272 ? 11.796 24.598 18.754 1.00 64.62 272 PHE A C 1
ATOM 2080 O O . PHE A 1 272 ? 11.700 25.823 18.845 1.00 64.62 272 PHE A O 1
ATOM 2087 N N . HIS A 1 273 ? 11.285 23.772 19.667 1.00 60.72 273 HIS A N 1
ATOM 2088 C CA . HIS A 1 273 ? 10.805 24.243 20.960 1.00 60.72 273 HIS A CA 1
ATOM 2089 C C . HIS A 1 273 ? 12.021 24.516 21.845 1.00 60.72 273 HIS A C 1
ATOM 2091 O O . HIS A 1 273 ? 12.655 23.599 22.358 1.00 60.72 273 HIS A O 1
ATOM 2097 N N . TRP A 1 274 ? 12.380 25.791 21.968 1.00 66.44 274 TRP A N 1
ATOM 2098 C CA . TRP A 1 274 ? 13.405 26.242 22.899 1.00 66.44 274 TRP A CA 1
ATOM 2099 C C . TRP A 1 274 ? 12.720 26.627 24.209 1.00 66.44 274 TRP A C 1
ATOM 2101 O O . TRP A 1 274 ? 12.175 27.725 24.301 1.00 66.44 274 TRP A O 1
ATOM 2111 N N . ASP A 1 275 ? 12.753 25.748 25.213 1.00 62.72 275 ASP A N 1
ATOM 2112 C CA . ASP A 1 275 ? 12.053 25.941 26.499 1.00 62.72 275 ASP A CA 1
ATOM 2113 C C . ASP A 1 275 ? 12.386 27.272 27.199 1.00 62.72 275 ASP A C 1
ATOM 2115 O O . ASP A 1 275 ? 11.577 27.804 27.953 1.00 62.72 275 ASP A O 1
ATOM 2119 N N . SER A 1 276 ? 13.561 27.844 26.925 1.00 66.25 276 SER A N 1
ATOM 2120 C CA . SER A 1 276 ? 14.023 29.109 27.501 1.00 66.25 276 SER A CA 1
ATOM 2121 C C . SER A 1 276 ? 14.150 30.257 26.494 1.00 66.25 276 SER A C 1
ATOM 2123 O O . SER A 1 276 ? 14.538 31.353 26.879 1.00 66.25 276 SER A O 1
ATOM 2125 N N . GLY A 1 277 ? 13.889 30.052 25.197 1.00 61.38 277 GLY A N 1
ATOM 2126 C CA . GLY A 1 277 ? 14.145 31.069 24.161 1.00 61.38 277 GLY A CA 1
ATOM 2127 C C . GLY A 1 277 ? 15.632 31.368 23.884 1.00 61.38 277 GLY A C 1
ATOM 2128 O O . GLY A 1 277 ? 15.932 32.242 23.080 1.00 61.38 277 GLY A O 1
ATOM 2129 N N . HIS A 1 278 ? 16.566 30.635 24.505 1.00 61.34 278 HIS A N 1
ATOM 2130 C CA . HIS A 1 278 ? 18.022 30.843 24.382 1.00 61.34 278 HIS A CA 1
ATOM 2131 C C . HIS A 1 278 ? 18.701 29.874 23.392 1.00 61.34 278 HIS A C 1
ATOM 2133 O O . HIS A 1 278 ? 19.925 29.785 23.327 1.00 61.34 278 HIS A O 1
ATOM 2139 N N . GLY A 1 279 ? 17.933 29.100 22.622 1.00 67.62 279 GLY A N 1
ATOM 2140 C CA . GLY A 1 279 ? 18.507 28.052 21.774 1.00 67.62 279 GLY A CA 1
ATOM 2141 C C . GLY A 1 279 ? 19.344 28.570 20.610 1.00 67.62 279 GLY A C 1
ATOM 2142 O O . GLY A 1 279 ? 20.385 28.007 20.296 1.00 67.62 279 GLY A O 1
ATOM 2143 N N . VAL A 1 280 ? 18.924 29.683 20.001 1.00 67.94 280 VAL A N 1
ATOM 2144 C CA . VAL A 1 280 ? 19.641 30.285 18.864 1.00 67.94 280 VAL A CA 1
ATOM 2145 C C . VAL A 1 280 ? 20.861 31.090 19.328 1.00 67.94 280 VAL A C 1
ATOM 2147 O O . VAL A 1 280 ? 21.843 31.176 18.601 1.00 67.94 280 VAL A O 1
ATOM 2150 N N . SER A 1 281 ? 20.858 31.611 20.561 1.00 68.19 281 SER A N 1
ATOM 2151 C CA . SER A 1 281 ? 21.981 32.384 21.118 1.00 68.19 281 SER A CA 1
ATOM 2152 C C . SER A 1 281 ? 23.237 31.558 21.424 1.00 68.19 281 SER A C 1
ATOM 2154 O O . SER A 1 281 ? 24.265 32.133 21.763 1.00 68.19 281 SER A O 1
ATOM 2156 N N . LEU A 1 282 ? 23.167 30.226 21.310 1.00 67.50 282 LEU A N 1
ATOM 2157 C CA . LEU A 1 282 ? 24.310 29.319 21.474 1.00 67.50 282 LEU A CA 1
ATOM 2158 C C . LEU A 1 282 ? 25.138 29.138 20.191 1.00 67.50 282 LEU A C 1
ATOM 2160 O O . LEU A 1 282 ? 26.199 28.524 20.246 1.00 67.50 282 LEU A O 1
ATOM 2164 N N . TYR A 1 283 ? 24.658 29.643 19.051 1.00 73.19 283 TYR A N 1
ATOM 2165 C CA . TYR A 1 283 ? 25.315 29.523 17.744 1.00 73.19 283 TYR A CA 1
ATOM 2166 C C . TYR A 1 283 ? 25.969 30.837 17.280 1.00 73.19 283 TYR A C 1
ATOM 2168 O O . TYR A 1 283 ? 26.127 31.047 16.077 1.00 73.19 283 TYR A O 1
ATOM 2176 N N . ASN A 1 284 ? 26.318 31.710 18.232 1.00 60.94 284 ASN A N 1
ATOM 2177 C CA . ASN A 1 284 ? 27.155 32.890 17.995 1.00 60.94 284 ASN A CA 1
ATOM 2178 C C . ASN A 1 284 ? 28.638 32.521 17.913 1.00 60.94 284 ASN A C 1
ATOM 2180 O O . ASN A 1 284 ? 29.077 31.682 18.733 1.00 60.94 284 ASN A O 1
#

Solvent-accessible surface area (backbone atoms only — not comparable to full-atom values): 15896 Å² total; per-residue (Å²): 106,74,67,60,54,53,49,51,53,52,40,72,75,38,58,71,70,53,27,56,52,56,62,51,51,78,71,24,59,48,43,77,78,44,72,70,33,76,93,76,70,46,58,68,53,74,64,37,48,51,38,50,52,28,50,75,71,73,38,80,57,79,91,64,59,72,46,35,78,48,77,65,48,73,48,45,71,72,46,34,70,64,44,76,49,46,49,33,59,58,49,31,44,48,43,44,48,51,53,52,46,51,54,46,33,70,39,50,59,52,91,39,42,45,73,54,35,79,44,62,46,74,67,68,63,65,62,74,79,68,80,98,66,95,62,82,78,72,84,78,49,58,33,49,35,28,31,54,38,69,90,47,81,91,32,38,31,36,30,37,75,44,73,38,64,58,79,36,84,93,33,60,96,51,59,56,67,59,53,32,48,52,54,34,51,54,47,42,76,72,45,34,66,39,23,47,77,69,65,28,44,66,44,40,35,29,32,34,55,76,42,44,63,20,70,58,28,48,51,49,48,50,53,49,14,46,40,34,15,66,72,69,74,46,63,48,72,59,30,41,49,48,52,47,17,54,54,32,42,34,35,39,50,26,47,36,41,23,68,72,52,76,20,41,64,74,88,64,50,97,60,87,84,46,94,80,73,56,66,71,73,72,76,114

Nearest PDB structures (foldseek):
  2hkp-assembly1_A  TM=2.576E-01  e=3.507E-01  Saccharomyces cerevisiae
  6e6t-assembly1_A  TM=2.687E-01  e=2.621E+00  Saccharothrix syringae
  6e6u-assembly2_B  TM=2.690E-01  e=6.059E+00  Saccharothrix syringae

Sequence (284 aa):
DAQEEALGAILKGSQPKDARRLARCQQTGAWLTAMPNKFNGTELSAEEFRDSLRLRLGLQPTSLPSKCDGCGNKFSVAHGLSCKKGGLVLLRHNEVAGEWHQLCAQAFTPSAVSDEPLIPTSQDRAQGDGQGAKTPVPPENRGDVAVRGFWKRGTTAIFDIRVTDTDAPSCRGQDPSKILVRHEDEKKKKYLDDCLQSRRQFTPLVFSVDGMQGNESTAACRRLASSLAAKWQRPYSKLCGFVRSRLSLALVRATSLCLRGSRDPTARAPTFHWDSGHGVSLYN

Mean predicted aligned error: 7.33 Å

Secondary structure (DSSP, 8-state):
-HHHHHHHHHHHHS-HHHHHHHHHHTT--TTTTSPP-TTTT----HHHHHHHHHHHTTPPPTT--SB-TTT-SBP-HHHHHH--GGGHHHHHHHHHHHHHHHHHHHHS-GGGEEES-B---HHHHHGGGS-------PPPPB-SEEEETSSSTT-EEEEEEEEE-TTSGGGTTS-HHHHHHHHHHHHHHHHHHHHHHTT-EEEEEEEETTS-B-HHHHHHHHHHHHHHHHHHT--HHHHHHHHHHHHHHHHHHHHHHHHHS---SGGG-SS---TTS-SGGGG-